Protein AF-A0A258BST9-F1 (afdb_monomer_lite)

pLDDT: mean 83.3, std 16.82, range [28.94, 98.12]

Radius of gyration: 20.86 Å; chains: 1; bounding box: 51×42×57 Å

Secondary structure (DSSP, 8-state):
-HHHHHHHHHPBPPHHHHHHSSPPTTSBHHHHHHH--SHHHHHHHHIIIII--TTHHHHHHHHHHHHHHHHHHHHHHT---------------SSS-HHHHHHHHHHHSBSS---TT-----HHHHHHHHHHHHTT-----SSSTT-SHHHHHHHHHHHTTSSTTGGGG--SHHHHHHHHHHHEEEEEETTTS-GGG--TT-EEEETTEEEEE--TT-TTS---SSS-TTEEEEETTTEEEEE----TT-TT-EEEEEPP----

Sequence (264 aa):
MDFLYEETTNRKIRATTAKYTSASQGENEWEALRSATTASDAAKIWVYNFEIPANIHTAARTRAEEAERLLPKLRSEAGGATASGVANNCVDPHSGDVQALQATVKLYAWPEYHGPGFVEKKPEYKRAVDIALANGGYVGGFRYRGVDCGGFVTRVMIDSGYEPDYNSKKGATPIQKEWLDANWERLGTGDTIDVAQLRPGDVAWLPGHTFMFAGKDIEGFGQTTNGWKGVASSSLDQRAPMAGLESLTKSENIWYRKKVNVHE

Structure (mmCIF, N/CA/C/O backbone):
data_AF-A0A258BST9-F1
#
_entry.id   AF-A0A258BST9-F1
#
loop_
_atom_site.group_PDB
_atom_site.id
_atom_site.type_symbol
_atom_site.label_atom_id
_atom_site.label_alt_id
_atom_site.label_comp_id
_atom_site.label_asym_id
_atom_site.label_entity_id
_atom_site.label_seq_id
_atom_site.pdbx_PDB_ins_code
_atom_site.Cartn_x
_atom_site.Cartn_y
_atom_site.Cartn_z
_atom_site.occupancy
_atom_site.B_iso_or_equiv
_atom_site.auth_seq_id
_atom_site.auth_comp_id
_atom_site.auth_asym_id
_atom_site.auth_atom_id
_atom_site.pdbx_PDB_model_num
ATOM 1 N N . MET A 1 1 ? -4.827 -0.835 16.535 1.00 52.19 1 MET A N 1
ATOM 2 C CA . MET A 1 1 ? -5.911 -0.141 15.803 1.00 52.19 1 MET A CA 1
ATOM 3 C C . MET A 1 1 ? -7.170 -0.988 15.794 1.00 52.19 1 MET A C 1
ATOM 5 O O . MET A 1 1 ? -8.223 -0.429 16.050 1.00 52.19 1 MET A O 1
ATOM 9 N N . ASP A 1 2 ? -7.049 -2.308 15.640 1.00 48.44 2 ASP A N 1
ATOM 10 C CA . ASP A 1 2 ? -8.170 -3.261 15.688 1.00 48.44 2 ASP A CA 1
ATOM 11 C C . ASP A 1 2 ? -9.039 -3.106 16.941 1.00 48.44 2 ASP A C 1
ATOM 13 O O . ASP A 1 2 ? -10.238 -2.935 16.807 1.00 48.44 2 ASP A O 1
ATOM 17 N N . PHE A 1 3 ? -8.441 -2.973 18.133 1.00 58.09 3 PHE A N 1
ATOM 18 C CA . PHE A 1 3 ? -9.197 -2.675 19.359 1.00 58.09 3 PHE A CA 1
ATOM 19 C C . PHE A 1 3 ? -10.012 -1.376 19.261 1.00 58.09 3 PHE A C 1
ATOM 21 O O . PHE A 1 3 ? -11.172 -1.349 19.631 1.00 58.09 3 PHE A O 1
ATOM 28 N N . LEU A 1 4 ? -9.436 -0.290 18.733 1.00 59.72 4 LEU A N 1
ATOM 29 C CA . LEU A 1 4 ? -10.141 0.993 18.609 1.00 59.72 4 LEU A CA 1
ATOM 30 C C . LEU A 1 4 ? -11.253 0.935 17.549 1.00 59.72 4 LEU A C 1
ATOM 32 O O . LEU A 1 4 ? -12.291 1.572 17.711 1.00 59.72 4 LEU A O 1
ATOM 36 N N . TYR A 1 5 ? -11.052 0.165 16.481 1.00 63.53 5 TYR A N 1
ATOM 37 C CA . TYR A 1 5 ? -12.037 -0.049 15.424 1.00 63.53 5 TYR A CA 1
ATOM 38 C C . TYR A 1 5 ? -13.185 -0.972 15.873 1.00 63.53 5 TYR A C 1
ATOM 40 O O . TYR A 1 5 ? -14.356 -0.629 15.728 1.00 63.53 5 TYR A O 1
ATOM 48 N N . GLU A 1 6 ? -12.874 -2.107 16.497 1.00 67.88 6 GLU A N 1
ATOM 49 C CA . GLU A 1 6 ? -13.862 -3.023 17.085 1.00 67.88 6 GLU A CA 1
ATOM 50 C C . GLU A 1 6 ? -14.684 -2.337 18.174 1.00 67.88 6 GLU A C 1
ATOM 52 O O . GLU A 1 6 ? -15.899 -2.492 18.263 1.00 67.88 6 GLU A O 1
ATOM 57 N N . GLU A 1 7 ? -14.039 -1.522 18.994 1.00 70.69 7 GLU A N 1
ATOM 58 C CA . GLU A 1 7 ? -14.723 -0.804 20.049 1.00 70.69 7 GLU A CA 1
ATOM 59 C C . GLU A 1 7 ? -15.667 0.286 19.500 1.00 70.69 7 GLU A C 1
ATOM 61 O O . GLU A 1 7 ? -16.788 0.441 19.981 1.00 70.69 7 GLU A O 1
ATOM 66 N N . THR A 1 8 ? -15.266 1.019 18.459 1.00 72.06 8 THR A N 1
ATOM 67 C CA . THR A 1 8 ? -16.098 2.089 17.866 1.00 72.06 8 THR A CA 1
ATOM 68 C C . THR A 1 8 ? -17.255 1.564 17.030 1.00 72.06 8 THR A C 1
ATOM 70 O O . THR A 1 8 ? -18.319 2.178 16.993 1.00 72.06 8 THR A O 1
ATOM 73 N N . THR A 1 9 ? -17.092 0.396 16.413 1.00 77.31 9 THR A N 1
ATOM 74 C CA . THR A 1 9 ? -18.162 -0.278 15.663 1.00 77.31 9 THR A CA 1
ATOM 75 C C . THR A 1 9 ? -19.214 -0.917 16.569 1.00 77.31 9 THR A C 1
ATOM 77 O O . THR A 1 9 ? -20.340 -1.127 16.124 1.00 77.31 9 THR A O 1
ATOM 80 N N . ASN A 1 10 ? -18.906 -1.162 17.847 1.00 81.88 10 ASN A N 1
ATOM 81 C CA . ASN A 1 10 ? -19.842 -1.767 18.801 1.00 81.88 10 ASN A CA 1
ATOM 82 C C . ASN A 1 10 ? -20.427 -0.780 19.824 1.00 81.88 10 ASN A C 1
ATOM 84 O O . ASN A 1 10 ? -21.452 -1.071 20.448 1.00 81.88 10 ASN A O 1
ATOM 88 N N . ARG A 1 11 ? -19.823 0.399 20.006 1.00 85.06 11 ARG A N 1
ATOM 89 C CA . ARG A 1 11 ? -20.306 1.389 20.973 1.00 85.06 11 ARG A CA 1
ATOM 90 C C . ARG A 1 11 ? -21.440 2.247 20.442 1.00 85.06 11 ARG A C 1
ATOM 92 O O . ARG A 1 11 ? -21.545 2.572 19.261 1.00 85.06 11 ARG A O 1
ATOM 99 N N . LYS A 1 12 ? -22.298 2.643 21.378 1.00 93.50 12 LYS A N 1
ATOM 100 C CA . LYS A 1 12 ? -23.393 3.578 21.141 1.00 93.50 12 LYS A CA 1
ATOM 101 C C . LYS A 1 12 ? -23.048 4.958 21.675 1.00 93.50 12 LYS A C 1
ATOM 103 O O . LYS A 1 12 ? -22.374 5.088 22.698 1.00 93.50 12 LYS A O 1
ATOM 108 N N . ILE A 1 13 ? -23.553 5.981 21.000 1.00 93.31 13 ILE A N 1
ATOM 109 C CA . ILE A 1 13 ? -23.424 7.373 21.409 1.00 93.31 13 ILE A CA 1
ATOM 110 C C . ILE A 1 13 ? -24.171 7.590 22.726 1.00 93.31 13 ILE A C 1
ATOM 112 O O . ILE A 1 13 ? -25.383 7.373 22.836 1.00 93.31 13 ILE A O 1
ATOM 116 N N . ARG A 1 14 ? -23.427 8.026 23.745 1.00 88.50 14 ARG A N 1
ATOM 117 C CA . ARG A 1 14 ? -23.954 8.381 25.067 1.00 88.50 14 ARG A CA 1
ATOM 118 C C . ARG A 1 14 ? -24.751 9.683 24.993 1.00 88.50 14 ARG A C 1
ATOM 120 O O . ARG A 1 14 ? -24.449 10.565 24.193 1.00 88.50 14 ARG A O 1
ATOM 127 N N . ALA A 1 15 ? -25.702 9.857 25.910 1.00 87.50 15 ALA A N 1
ATOM 128 C CA . ALA A 1 15 ? -26.468 11.102 26.042 1.00 87.50 15 ALA A CA 1
ATOM 129 C C . ALA A 1 15 ? -25.562 12.336 26.227 1.00 87.50 15 ALA A C 1
ATOM 131 O O . ALA A 1 15 ? -25.832 13.410 25.696 1.00 87.50 15 ALA A O 1
ATOM 132 N N . THR A 1 16 ? -24.452 12.174 26.953 1.00 81.81 16 THR A N 1
ATOM 133 C CA . THR A 1 16 ? -23.445 13.225 27.136 1.00 81.81 16 THR A CA 1
ATOM 134 C C . THR A 1 16 ? -22.766 13.601 25.826 1.00 81.81 16 THR A C 1
ATOM 136 O O . THR A 1 16 ? -22.591 14.782 25.569 1.00 81.81 16 THR A O 1
ATOM 139 N N . THR A 1 17 ? -22.433 12.632 24.976 1.00 90.50 17 THR A N 1
ATOM 140 C CA . THR A 1 17 ? -21.837 12.871 23.655 1.00 90.50 17 THR A CA 1
ATOM 141 C C . THR A 1 17 ? -22.816 13.603 22.741 1.00 90.50 17 THR A C 1
ATOM 143 O O . THR A 1 17 ? -22.467 14.643 22.186 1.00 90.50 17 THR A O 1
ATOM 146 N N . ALA A 1 18 ? -24.065 13.135 22.663 1.00 87.88 18 ALA A N 1
ATOM 147 C CA . ALA A 1 18 ? -25.110 13.752 21.842 1.00 87.88 18 ALA A CA 1
ATOM 148 C C . ALA A 1 18 ? -25.422 15.206 22.245 1.00 87.88 18 ALA A C 1
ATOM 150 O O . ALA A 1 18 ? -25.818 16.023 21.424 1.00 87.88 18 ALA A O 1
ATOM 151 N N . LYS A 1 19 ? -25.196 15.570 23.514 1.00 86.81 19 LYS A N 1
ATOM 152 C CA . LYS A 1 19 ? -25.376 16.946 24.004 1.00 86.81 19 LYS A CA 1
ATOM 153 C C . LYS A 1 19 ? -24.342 17.938 23.451 1.00 86.81 19 LYS A C 1
ATOM 155 O O . LYS A 1 19 ? -24.607 19.139 23.439 1.00 86.81 19 LYS A O 1
ATOM 160 N N . TYR A 1 20 ? -23.158 17.468 23.060 1.00 86.56 20 TYR A N 1
ATOM 161 C CA . TYR A 1 20 ? -22.016 18.324 22.706 1.00 86.56 20 TYR A CA 1
ATOM 162 C C . TYR A 1 20 ? -21.485 18.100 21.284 1.00 86.56 20 TYR A C 1
ATOM 164 O O . TYR A 1 20 ? -20.451 18.673 20.931 1.00 86.56 20 TYR A O 1
ATOM 172 N N . THR A 1 21 ? -22.168 17.275 20.491 1.00 90.75 21 THR A N 1
ATOM 173 C CA . THR A 1 21 ? -21.774 16.873 19.132 1.00 90.75 21 THR A CA 1
ATOM 174 C C . THR A 1 21 ? -22.994 16.852 18.215 1.00 90.75 21 THR A C 1
ATOM 176 O O . THR A 1 21 ? -24.115 17.041 18.686 1.00 90.75 21 THR A O 1
ATOM 179 N N . SER A 1 22 ? -22.790 16.622 16.918 1.00 86.31 22 SER A N 1
ATOM 180 C CA . SER A 1 22 ? -23.901 16.394 15.981 1.00 86.31 22 SER A CA 1
ATOM 181 C C . SER A 1 22 ? -24.520 14.988 16.066 1.00 86.31 22 SER A C 1
ATOM 183 O O . SER A 1 22 ? -25.572 14.750 15.475 1.00 86.31 22 SER A O 1
ATOM 185 N N . ALA A 1 23 ? -23.895 14.069 16.808 1.00 90.25 23 ALA A N 1
ATOM 186 C CA . ALA A 1 23 ? -24.307 12.674 16.894 1.00 90.25 23 ALA A CA 1
ATOM 187 C C . ALA A 1 23 ? -25.609 12.486 17.689 1.00 90.25 23 ALA A C 1
ATOM 189 O O . ALA A 1 23 ? -25.858 13.162 18.691 1.00 90.25 23 ALA A O 1
ATOM 190 N N . SER A 1 24 ? -26.417 11.502 17.299 1.00 90.38 24 SER A N 1
ATOM 191 C CA . SER A 1 24 ? -27.672 11.181 17.983 1.00 90.38 24 SER A CA 1
ATOM 192 C C . SER A 1 24 ? -27.462 10.169 19.109 1.00 90.38 24 SER A C 1
ATOM 194 O O . SER A 1 24 ? -26.721 9.201 18.974 1.00 90.38 24 SER A O 1
ATOM 196 N N . GLN A 1 25 ? -28.149 10.336 20.242 1.00 92.31 25 GLN A N 1
ATOM 197 C CA . GLN A 1 25 ? -28.075 9.358 21.334 1.00 92.31 25 GLN A CA 1
ATOM 198 C C . GLN A 1 25 ? -28.533 7.968 20.858 1.00 92.31 25 GLN A C 1
ATOM 200 O O . GLN A 1 25 ? -29.593 7.829 20.255 1.00 92.31 25 GLN A O 1
ATOM 205 N N . GLY A 1 26 ? -27.759 6.925 21.177 1.00 84.69 26 GLY A N 1
ATOM 206 C CA . GLY A 1 26 ? -28.057 5.546 20.767 1.00 84.69 26 GLY A CA 1
ATOM 207 C C . GLY A 1 26 ? -27.651 5.203 19.327 1.00 84.69 26 GLY A C 1
ATOM 208 O O . GLY A 1 26 ? -27.729 4.033 18.930 1.00 84.69 26 GLY A O 1
ATOM 209 N N . GLU A 1 27 ? -27.163 6.184 18.565 1.00 90.25 27 GLU A N 1
ATOM 210 C CA . GLU A 1 27 ? -26.495 5.969 17.283 1.00 90.25 27 GLU A CA 1
ATOM 211 C C . GLU A 1 27 ? -25.224 5.133 17.474 1.00 90.25 27 GLU A C 1
ATOM 213 O O . GLU A 1 27 ? -24.645 5.090 18.561 1.00 90.25 27 GLU A O 1
ATOM 218 N N . ASN A 1 28 ? -24.810 4.414 16.434 1.00 92.06 28 ASN A N 1
ATOM 219 C CA . ASN A 1 28 ? -23.524 3.730 16.428 1.00 92.06 28 ASN A CA 1
ATOM 220 C C . ASN A 1 28 ? -22.376 4.762 16.386 1.00 92.06 28 ASN A C 1
ATOM 222 O O . ASN A 1 28 ? -22.419 5.695 15.591 1.00 92.06 28 ASN A O 1
ATOM 226 N N . GLU A 1 29 ? -21.362 4.608 17.241 1.00 87.38 29 GLU A N 1
ATOM 227 C CA . GLU A 1 29 ? -20.245 5.557 17.337 1.00 87.38 29 GLU A CA 1
ATOM 228 C C . GLU A 1 29 ? -19.446 5.664 16.030 1.00 87.38 29 GLU A C 1
ATOM 230 O O . GLU A 1 29 ? -19.067 6.765 15.636 1.00 87.38 29 GLU A O 1
ATOM 235 N N . TRP A 1 30 ? -19.230 4.550 15.331 1.00 85.69 30 TRP A N 1
ATOM 236 C CA . TRP A 1 30 ? -18.554 4.537 14.037 1.00 85.69 30 TRP A CA 1
ATOM 237 C C . TRP A 1 30 ? -19.333 5.304 12.961 1.00 85.69 30 TRP A C 1
ATOM 239 O O . TRP A 1 30 ? -18.751 6.117 12.243 1.00 85.69 30 TRP A O 1
ATOM 249 N N . GLU A 1 31 ? -20.650 5.110 12.883 1.00 86.06 31 GLU A N 1
ATOM 250 C CA . GLU A 1 31 ? -21.500 5.836 11.926 1.00 86.06 31 GLU A CA 1
ATOM 251 C C . GLU A 1 31 ? -21.562 7.339 12.235 1.00 86.06 31 GLU A C 1
ATOM 253 O O . GLU A 1 31 ? -21.459 8.167 11.324 1.00 86.06 31 GLU A O 1
ATOM 258 N N . ALA A 1 32 ? -21.609 7.703 13.518 1.00 86.50 32 ALA A N 1
ATOM 259 C CA . ALA A 1 32 ? -21.549 9.093 13.956 1.00 86.50 32 ALA A CA 1
ATOM 260 C C . ALA A 1 32 ? -20.207 9.757 13.590 1.00 86.50 32 ALA A C 1
ATOM 262 O O . ALA A 1 32 ? -20.179 10.888 13.107 1.00 86.50 32 ALA A O 1
ATOM 263 N N . LEU A 1 33 ? -19.084 9.046 13.763 1.00 86.38 33 LEU A N 1
ATOM 264 C CA . LEU A 1 33 ? -17.756 9.528 13.365 1.00 86.38 33 LEU A CA 1
ATOM 265 C C . LEU A 1 33 ? -17.636 9.706 11.846 1.00 86.38 33 LEU A C 1
ATOM 267 O O . LEU A 1 33 ? -17.046 10.686 11.399 1.00 86.38 33 LEU A O 1
ATOM 271 N N . ARG A 1 34 ? -18.204 8.790 11.050 1.00 82.06 34 ARG A N 1
ATOM 272 C CA . ARG A 1 34 ? -18.227 8.901 9.580 1.00 82.06 34 ARG A CA 1
ATOM 273 C C . ARG A 1 34 ? -19.101 10.045 9.080 1.00 82.06 34 ARG A C 1
ATOM 275 O O . ARG A 1 34 ? -18.798 10.622 8.039 1.00 82.06 34 ARG A O 1
ATOM 282 N N . SER A 1 35 ? -20.175 10.347 9.802 1.00 82.94 35 SER A N 1
ATOM 283 C CA . SER A 1 35 ? -21.131 11.401 9.449 1.00 82.94 35 SER A CA 1
ATOM 284 C C . SER A 1 35 ? -20.677 12.796 9.891 1.00 82.94 35 SER A C 1
ATOM 286 O O . SER A 1 35 ? -21.219 13.798 9.420 1.00 82.94 35 SER A O 1
ATOM 288 N N . ALA A 1 36 ? -19.672 12.887 10.768 1.00 87.38 36 ALA A N 1
ATOM 289 C CA . ALA A 1 36 ? -19.122 14.154 11.229 1.00 87.38 36 ALA A CA 1
ATOM 290 C C . ALA A 1 36 ? -18.506 14.951 10.065 1.00 87.38 36 ALA A C 1
ATOM 292 O O . ALA A 1 36 ? -17.580 14.512 9.384 1.00 87.38 36 ALA A O 1
ATOM 293 N N . THR A 1 37 ? -18.992 16.175 9.860 1.00 82.88 37 THR A N 1
ATOM 294 C CA . THR A 1 37 ? -18.567 17.047 8.749 1.00 82.88 37 THR A CA 1
ATOM 295 C C . THR A 1 37 ? -17.406 17.975 9.108 1.00 82.88 37 THR A C 1
ATOM 297 O O . THR A 1 37 ? -16.870 18.662 8.237 1.00 82.88 37 THR A O 1
ATOM 300 N N . THR A 1 38 ? -16.993 18.001 10.379 1.00 84.50 38 THR A N 1
ATOM 301 C CA . THR A 1 38 ? -15.891 18.841 10.874 1.00 84.50 38 THR A CA 1
ATOM 302 C C . THR A 1 38 ? -14.926 18.035 11.738 1.00 84.50 38 THR A C 1
ATOM 304 O O . THR A 1 38 ? -15.320 17.075 12.406 1.00 84.50 38 THR A O 1
ATOM 307 N N . ALA A 1 39 ? -13.654 18.443 11.751 1.00 85.81 39 ALA A N 1
ATOM 308 C CA . ALA A 1 39 ? -12.623 17.799 12.566 1.00 85.81 39 ALA A CA 1
ATOM 309 C C . ALA A 1 39 ? -12.915 17.986 14.060 1.00 85.81 39 ALA A C 1
ATOM 311 O O . ALA A 1 39 ? -12.722 17.077 14.866 1.00 85.81 39 ALA A O 1
ATOM 312 N N . SER A 1 40 ? -13.428 19.170 14.405 1.00 86.81 40 SER A N 1
ATOM 313 C CA . SER A 1 40 ? -13.906 19.543 15.733 1.00 86.81 40 SER A CA 1
ATOM 314 C C . SER A 1 40 ? -14.966 18.578 16.253 1.00 86.81 40 SER A C 1
ATOM 316 O O . SER A 1 40 ? -14.873 18.110 17.389 1.00 86.81 40 SER A O 1
ATOM 318 N N . ASP A 1 41 ? -15.965 18.261 15.430 1.00 89.12 41 ASP A N 1
ATOM 319 C CA . ASP A 1 41 ? -17.072 17.402 15.837 1.00 89.12 41 ASP A CA 1
ATOM 320 C C . ASP A 1 41 ? -16.625 15.942 15.994 1.00 89.12 41 ASP A C 1
ATOM 322 O O . ASP A 1 41 ? -16.858 15.347 17.045 1.00 89.12 41 ASP A O 1
ATOM 326 N N . ALA A 1 42 ? -15.847 15.411 15.045 1.00 91.44 42 ALA A N 1
ATOM 327 C CA . ALA A 1 42 ? -15.260 14.073 15.160 1.00 91.44 42 ALA A CA 1
ATOM 328 C C . ALA A 1 42 ? -14.375 13.926 16.416 1.00 91.44 42 ALA A C 1
ATOM 330 O O . ALA A 1 42 ? -14.479 12.943 17.154 1.00 91.44 42 ALA A O 1
ATOM 331 N N . ALA A 1 43 ? -13.545 14.932 16.714 1.00 93.00 43 ALA A N 1
ATOM 332 C CA . ALA A 1 43 ? -12.708 14.943 17.912 1.00 93.00 43 ALA A CA 1
ATOM 333 C C . ALA A 1 43 ? -13.540 14.966 19.206 1.00 93.00 43 ALA A C 1
ATOM 335 O O . ALA A 1 43 ? -13.190 14.301 20.182 1.00 93.00 43 ALA A O 1
ATOM 336 N N . LYS A 1 44 ? -14.658 15.701 19.231 1.00 91.56 44 LYS A N 1
ATOM 337 C CA . LYS A 1 44 ? -15.563 15.722 20.388 1.00 91.56 44 LYS A CA 1
ATOM 338 C C . LYS A 1 44 ? -16.293 14.396 20.564 1.00 91.56 44 LYS A C 1
ATOM 340 O O . LYS A 1 44 ? -16.389 13.949 21.704 1.00 91.56 44 LYS A O 1
ATOM 345 N N . ILE A 1 45 ? -16.761 13.763 19.484 1.00 94.38 45 ILE A N 1
ATOM 346 C CA . ILE A 1 45 ? -17.376 12.425 19.543 1.00 94.38 45 ILE A CA 1
ATOM 347 C C . ILE A 1 45 ? -16.401 11.459 20.215 1.00 94.38 45 ILE A C 1
ATOM 349 O O . ILE A 1 45 ? -16.748 10.829 21.212 1.00 94.38 45 ILE A O 1
ATOM 353 N N . TRP A 1 46 ? -15.147 11.450 19.761 1.00 92.38 46 TRP A N 1
ATOM 354 C CA . TRP A 1 46 ? -14.101 10.610 20.334 1.00 92.38 46 TRP A CA 1
ATOM 355 C C . TRP A 1 46 ? -13.864 10.861 21.831 1.00 92.38 46 TRP A C 1
ATOM 357 O O . TRP A 1 46 ? -13.839 9.931 22.637 1.00 92.38 46 TRP A O 1
ATOM 367 N N . VAL A 1 47 ? -13.725 12.123 22.246 1.00 93.88 47 VAL A N 1
ATOM 368 C CA . VAL A 1 47 ? -13.425 12.447 23.651 1.00 93.88 47 VAL A CA 1
ATOM 369 C C . VAL A 1 47 ? -14.614 12.172 24.572 1.00 93.88 47 VAL A C 1
ATOM 371 O O . VAL A 1 47 ? -14.431 11.615 25.656 1.00 93.88 47 VAL A O 1
ATOM 374 N N . TYR A 1 48 ? -15.828 12.551 24.164 1.00 90.94 48 TYR A N 1
ATOM 375 C CA . TYR A 1 48 ? -17.022 12.386 24.997 1.00 90.94 48 TYR A CA 1
ATOM 376 C C . TYR A 1 48 ? -17.499 10.940 25.099 1.00 90.94 48 TYR A C 1
ATOM 378 O O . TYR A 1 48 ? -18.157 10.587 26.083 1.00 90.94 48 TYR A O 1
ATOM 386 N N . ASN A 1 49 ? -17.181 10.118 24.100 1.00 92.88 49 ASN A N 1
ATOM 387 C CA . ASN A 1 49 ? -17.748 8.786 23.976 1.00 92.88 49 ASN A CA 1
ATOM 388 C C . ASN A 1 49 ? -16.742 7.659 24.237 1.00 92.88 49 ASN A C 1
ATOM 390 O O . ASN A 1 49 ? -17.142 6.633 24.797 1.00 92.88 49 ASN A O 1
ATOM 394 N N . PHE A 1 50 ? -15.458 7.884 23.929 1.00 89.94 50 PHE A N 1
ATOM 395 C CA . PHE A 1 50 ? -14.388 6.910 24.131 1.00 89.94 50 PHE A CA 1
ATOM 396 C C . PHE A 1 50 ? -13.375 7.300 25.215 1.00 89.94 50 PHE A C 1
ATOM 398 O O . PHE A 1 50 ? -13.236 6.561 26.186 1.00 89.94 50 PHE A O 1
ATOM 405 N N . GLU A 1 51 ? -12.661 8.425 25.073 1.00 89.56 51 GLU A N 1
ATOM 406 C CA . GLU A 1 51 ? -11.519 8.723 25.965 1.00 89.56 51 GLU A CA 1
ATOM 407 C C . GLU A 1 51 ? -11.951 9.054 27.402 1.00 89.56 51 GLU A C 1
ATOM 409 O O . GLU A 1 51 ? -11.275 8.664 28.350 1.00 89.56 51 GLU A O 1
ATOM 414 N N . ILE A 1 52 ? -13.057 9.793 27.557 1.00 89.62 52 ILE A N 1
ATOM 415 C CA . ILE A 1 52 ? -13.712 10.155 28.829 1.00 89.62 52 ILE A CA 1
ATOM 416 C C . ILE A 1 52 ? -12.716 10.499 29.964 1.00 89.62 52 ILE A C 1
ATOM 418 O O . ILE A 1 52 ? -12.769 9.913 31.051 1.00 89.62 52 ILE A O 1
ATOM 422 N N . PRO A 1 53 ? -11.784 11.451 29.760 1.00 90.50 53 PRO A N 1
ATOM 423 C CA . PRO A 1 53 ? -10.855 11.848 30.811 1.00 90.50 53 PRO A CA 1
ATOM 424 C C . PRO A 1 53 ? -11.576 12.633 31.917 1.00 90.50 53 PRO A C 1
ATOM 426 O O . PRO A 1 53 ? -12.628 13.233 31.694 1.00 90.50 53 PRO A O 1
ATOM 429 N N . ALA A 1 54 ? -10.980 12.715 33.110 1.00 89.25 54 ALA A N 1
ATOM 430 C CA . ALA A 1 54 ? -11.571 13.431 34.250 1.00 89.25 54 ALA A CA 1
ATOM 431 C C . ALA A 1 54 ? -11.892 14.914 33.953 1.00 89.25 54 ALA A C 1
ATOM 433 O O . ALA A 1 54 ? -12.834 15.478 34.502 1.00 89.25 54 ALA A O 1
ATOM 434 N N . ASN A 1 55 ? -11.140 15.548 33.050 1.00 87.50 55 ASN A N 1
ATOM 435 C CA . ASN A 1 55 ? -11.323 16.925 32.588 1.00 87.50 55 ASN A CA 1
ATOM 436 C C . ASN A 1 55 ? -11.992 17.001 31.198 1.00 87.50 55 ASN A C 1
ATOM 438 O O . ASN A 1 55 ? -11.604 17.823 30.364 1.00 87.50 55 A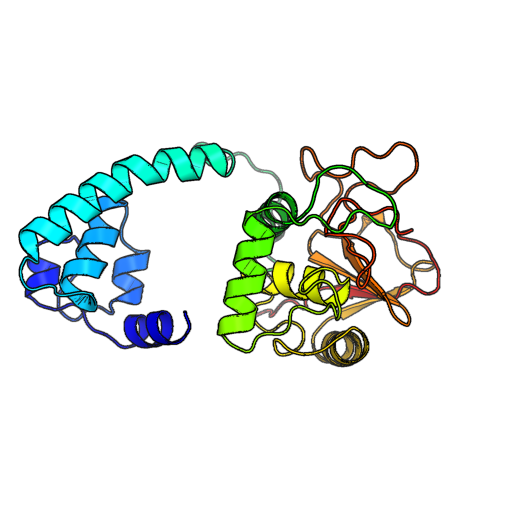SN A O 1
ATOM 442 N N . ILE A 1 56 ? -12.993 16.149 30.953 1.00 87.56 56 ILE A N 1
ATOM 443 C CA . ILE A 1 56 ? -13.609 15.884 29.640 1.00 87.56 56 ILE A CA 1
ATOM 444 C C . ILE A 1 56 ? -13.953 17.128 28.813 1.00 87.56 56 ILE A C 1
ATOM 446 O O . ILE A 1 56 ? -13.639 17.169 27.630 1.00 87.56 56 ILE A O 1
ATOM 450 N N . HIS A 1 57 ? -14.526 18.175 29.414 1.00 85.44 57 HIS A N 1
ATOM 451 C CA . HIS A 1 57 ? -14.910 19.388 28.680 1.00 85.44 57 HIS A CA 1
ATOM 452 C C . HIS A 1 57 ? -13.700 20.187 28.188 1.00 85.44 57 HIS A C 1
ATOM 454 O O . HIS A 1 57 ? -13.684 20.667 27.054 1.00 85.44 57 HIS A O 1
ATOM 460 N N . THR A 1 58 ? -12.670 20.303 29.027 1.00 83.94 58 THR A N 1
ATOM 461 C CA . THR A 1 58 ? -11.416 20.968 28.660 1.00 83.94 58 THR A CA 1
ATOM 462 C C . THR A 1 58 ? -10.682 20.153 27.602 1.00 83.94 58 THR A C 1
ATOM 464 O O . THR A 1 58 ? -10.267 20.714 26.592 1.00 83.94 58 THR A O 1
ATOM 467 N N . ALA A 1 59 ? -10.588 18.833 27.790 1.00 81.38 59 ALA A N 1
ATOM 468 C CA . ALA A 1 59 ? -9.960 17.931 26.830 1.00 81.38 59 ALA A CA 1
ATOM 469 C C . ALA A 1 59 ? -10.670 17.958 25.466 1.00 81.38 59 ALA A C 1
ATOM 471 O O . ALA A 1 59 ? -10.008 18.091 24.440 1.00 81.38 59 ALA A O 1
ATOM 472 N N . ALA A 1 60 ? -12.006 17.916 25.445 1.00 85.62 60 ALA A N 1
ATOM 473 C CA . ALA A 1 60 ? -12.796 17.953 24.216 1.00 85.62 60 ALA A CA 1
ATOM 474 C C . ALA A 1 60 ? -12.607 19.271 23.455 1.00 85.62 60 ALA A C 1
ATOM 476 O O . ALA A 1 60 ? -12.457 19.257 22.236 1.00 85.62 60 ALA A O 1
ATOM 477 N N . ARG A 1 61 ? -12.559 20.408 24.166 1.00 82.56 61 ARG A N 1
ATOM 478 C CA . ARG A 1 61 ? -12.274 21.712 23.553 1.00 82.56 61 ARG A CA 1
ATOM 479 C C . ARG A 1 61 ? -10.873 21.749 22.945 1.00 82.56 61 ARG A C 1
ATOM 481 O O . ARG A 1 61 ? -10.746 22.054 21.766 1.00 82.56 61 ARG A O 1
ATOM 488 N N . THR A 1 62 ? -9.846 21.381 23.711 1.00 87.38 62 THR A N 1
ATOM 489 C CA . THR A 1 62 ? -8.456 21.400 23.232 1.00 87.38 62 THR A CA 1
ATOM 490 C C . THR A 1 62 ? -8.248 20.461 22.045 1.00 87.38 62 THR A C 1
ATOM 492 O O . THR A 1 62 ? -7.593 20.834 21.078 1.00 87.38 62 THR A O 1
ATOM 495 N N . ARG A 1 63 ? -8.831 19.256 22.071 1.00 89.56 63 ARG A N 1
ATOM 496 C CA . ARG A 1 63 ? -8.745 18.307 20.950 1.00 89.56 63 ARG A CA 1
ATOM 497 C C . ARG A 1 63 ? -9.468 18.813 19.709 1.00 89.56 63 ARG A C 1
ATOM 499 O O . ARG A 1 63 ? -8.941 18.646 18.618 1.00 89.56 63 ARG A O 1
ATOM 506 N N . ALA A 1 64 ? -10.628 19.444 19.868 1.00 87.06 64 ALA A N 1
ATOM 507 C CA . ALA A 1 64 ? -11.361 20.038 18.758 1.00 87.06 64 ALA A CA 1
ATOM 508 C C . ALA A 1 64 ? -10.588 21.194 18.103 1.00 87.06 64 ALA A C 1
ATOM 510 O O . ALA A 1 64 ? -10.462 21.232 16.883 1.00 87.06 64 ALA A O 1
ATOM 511 N N . GLU A 1 65 ? -10.032 22.102 18.911 1.00 82.88 65 GLU A N 1
ATOM 512 C CA . GLU A 1 65 ? -9.196 23.215 18.439 1.00 82.88 65 GLU A CA 1
ATOM 513 C C . GLU A 1 65 ? -7.948 22.704 17.705 1.00 82.88 65 GLU A C 1
ATOM 515 O O . GLU A 1 65 ? -7.618 23.177 16.618 1.00 82.88 65 GLU A O 1
ATOM 520 N N . GLU A 1 66 ? -7.279 21.698 18.268 1.00 87.62 66 GLU A N 1
ATOM 521 C CA . GLU A 1 66 ? -6.075 21.121 17.679 1.00 87.62 66 GLU A CA 1
ATOM 522 C C . GLU A 1 66 ? -6.375 20.329 16.399 1.00 87.62 66 GLU A C 1
ATOM 524 O O . GLU A 1 66 ? -5.619 20.425 15.433 1.00 87.62 66 GLU A O 1
ATOM 529 N N . ALA A 1 67 ? -7.495 19.601 16.346 1.00 85.31 67 ALA A N 1
ATOM 530 C CA . ALA A 1 67 ? -7.933 18.889 15.148 1.00 85.31 67 ALA A CA 1
ATOM 531 C C . ALA A 1 67 ? -8.192 19.856 13.983 1.00 85.31 67 ALA A C 1
ATOM 533 O O . ALA A 1 67 ? -7.688 19.627 12.885 1.00 85.31 67 ALA A O 1
ATOM 534 N N . GLU A 1 68 ? -8.890 20.969 14.223 1.00 85.19 68 GLU A N 1
ATOM 535 C CA . GLU A 1 68 ? -9.105 22.010 13.206 1.00 85.19 68 GLU A CA 1
ATOM 536 C C . GLU A 1 68 ? -7.803 22.716 12.801 1.00 85.19 68 GLU A C 1
ATOM 538 O O . GLU A 1 68 ? -7.627 23.093 11.645 1.00 85.19 68 GLU A O 1
ATOM 543 N N . ARG A 1 69 ? -6.847 22.867 13.726 1.00 83.88 69 ARG A N 1
ATOM 544 C CA . ARG A 1 69 ? -5.539 23.480 13.441 1.00 83.88 69 ARG A CA 1
ATOM 545 C C . ARG A 1 69 ? -4.628 22.573 12.615 1.00 83.88 69 ARG A C 1
ATOM 547 O O . ARG A 1 69 ? -3.868 23.056 11.771 1.00 83.88 69 ARG A O 1
ATOM 554 N N . LEU A 1 70 ? -4.640 21.275 12.905 1.00 81.19 70 LEU A N 1
ATOM 555 C CA . LEU A 1 70 ? -3.750 20.295 12.289 1.00 81.19 70 LEU A CA 1
ATOM 556 C C . LEU A 1 70 ? -4.306 19.750 10.979 1.00 81.19 70 LEU A C 1
ATOM 558 O O . LEU A 1 70 ? -3.524 19.511 10.064 1.00 81.19 70 LEU A O 1
ATOM 562 N N . LEU A 1 71 ? -5.624 19.579 10.851 1.00 80.25 71 LEU A N 1
ATOM 563 C CA . LEU A 1 71 ? -6.213 18.946 9.673 1.00 80.25 71 LEU A CA 1
ATOM 564 C C . LEU A 1 71 ? -5.855 19.660 8.356 1.00 80.25 71 LEU A C 1
ATOM 566 O O . LEU A 1 71 ? -5.477 18.964 7.417 1.00 80.25 71 LEU A O 1
ATOM 570 N N . PRO A 1 72 ? -5.883 21.002 8.242 1.00 78.44 72 PRO A N 1
ATOM 571 C CA . PRO A 1 72 ? -5.441 21.688 7.031 1.00 78.44 72 PRO A CA 1
ATOM 572 C C . PRO A 1 72 ? -3.960 21.462 6.727 1.00 78.44 72 PRO A C 1
ATOM 574 O O . PRO A 1 72 ? -3.607 21.312 5.563 1.00 78.44 72 PRO A O 1
ATOM 577 N N . LYS A 1 73 ? -3.103 21.386 7.756 1.00 76.12 73 LYS A N 1
ATOM 578 C CA . LYS A 1 73 ? -1.665 21.119 7.595 1.00 76.12 73 LYS A CA 1
ATOM 579 C C . LYS A 1 73 ? -1.434 19.710 7.075 1.00 76.12 73 LYS A C 1
ATOM 581 O O . LYS A 1 73 ? -0.784 19.549 6.052 1.00 76.12 73 LYS A O 1
ATOM 586 N N . LEU A 1 74 ? -2.083 18.727 7.696 1.00 73.94 74 LEU A N 1
ATOM 587 C CA . LEU A 1 74 ? -2.064 17.336 7.251 1.00 73.94 74 LEU A CA 1
ATOM 588 C C . LEU A 1 74 ? -2.628 17.193 5.831 1.00 73.94 74 LEU A C 1
ATOM 590 O O . LEU A 1 74 ? -2.059 16.471 5.027 1.00 73.94 74 LEU A O 1
ATOM 594 N N . ARG A 1 75 ? -3.697 17.922 5.483 1.00 68.44 75 ARG A N 1
ATOM 595 C CA . ARG A 1 75 ? -4.250 17.960 4.117 1.00 68.44 75 ARG A CA 1
ATOM 596 C C . ARG A 1 75 ? -3.301 18.619 3.116 1.00 68.44 75 ARG A C 1
ATOM 598 O O . ARG A 1 75 ? -3.223 18.165 1.981 1.00 68.44 75 ARG A O 1
ATOM 605 N N . SER A 1 76 ? -2.592 19.674 3.512 1.00 48.81 76 SER A N 1
ATOM 606 C CA . SER A 1 76 ? -1.617 20.352 2.651 1.00 48.81 76 SER A CA 1
ATOM 607 C C . SER A 1 76 ? -0.338 19.536 2.456 1.00 48.81 76 SER A C 1
ATOM 609 O O . SER A 1 76 ? 0.188 19.490 1.350 1.00 48.81 76 SER A O 1
ATOM 611 N N . GLU A 1 77 ? 0.112 18.830 3.494 1.00 54.97 77 GLU A N 1
ATOM 612 C CA . GLU A 1 77 ? 1.250 17.905 3.455 1.00 54.97 77 GLU A CA 1
ATOM 613 C C . GLU A 1 77 ? 0.892 16.604 2.712 1.00 54.97 77 GLU A C 1
ATOM 615 O O . GLU A 1 77 ? 1.756 15.996 2.086 1.00 54.97 77 GLU A O 1
ATOM 620 N N . ALA A 1 78 ? -0.389 16.217 2.700 1.00 54.94 78 ALA A N 1
ATOM 621 C CA . ALA A 1 78 ? -0.918 15.098 1.917 1.00 54.94 78 ALA A CA 1
ATOM 622 C C . ALA A 1 78 ? -1.227 15.438 0.441 1.00 54.94 78 ALA A C 1
ATOM 624 O O . ALA A 1 78 ? -1.642 14.552 -0.304 1.00 54.94 78 ALA A O 1
ATOM 625 N N . GLY A 1 79 ? -1.006 16.683 -0.005 1.00 42.16 79 GLY A N 1
ATOM 626 C CA . GLY A 1 79 ? -1.399 17.160 -1.335 1.00 42.16 79 GLY A CA 1
ATOM 627 C C . GLY A 1 79 ? -2.899 17.464 -1.392 1.00 42.16 79 GLY A C 1
ATOM 628 O O . GLY A 1 79 ? -3.732 16.565 -1.464 1.00 42.16 79 GLY A O 1
ATOM 629 N N . GLY A 1 80 ? -3.243 18.751 -1.324 1.00 41.69 80 GLY A N 1
ATOM 630 C CA . GLY A 1 80 ? -4.595 19.244 -1.058 1.00 41.69 80 GLY A CA 1
ATOM 631 C C . GLY A 1 80 ? -5.700 18.688 -1.961 1.00 41.69 80 GLY A C 1
ATOM 632 O O . GLY A 1 80 ? -5.867 19.119 -3.097 1.00 41.69 80 GLY A O 1
ATOM 633 N N . ALA A 1 81 ? -6.553 17.833 -1.396 1.00 39.53 81 ALA A N 1
ATOM 634 C CA . ALA A 1 81 ? -7.891 17.585 -1.914 1.00 39.53 81 ALA A CA 1
ATOM 635 C C . ALA A 1 81 ? -8.834 18.696 -1.426 1.00 39.53 81 ALA A C 1
ATOM 637 O O . ALA A 1 81 ? -9.476 18.600 -0.377 1.00 39.53 81 ALA A O 1
ATOM 638 N N . THR A 1 82 ? -8.910 19.786 -2.186 1.00 33.66 82 THR A N 1
ATOM 639 C CA . THR A 1 82 ? -10.083 20.661 -2.166 1.00 33.66 82 THR A CA 1
ATOM 640 C C . THR A 1 82 ? -11.192 19.978 -2.960 1.00 33.66 82 THR A C 1
ATOM 642 O O . THR A 1 82 ? -11.089 19.836 -4.176 1.00 33.66 82 THR A O 1
ATOM 645 N N . ALA A 1 83 ? -12.262 19.560 -2.284 1.00 39.97 83 ALA A N 1
ATOM 646 C CA . ALA A 1 83 ? -13.500 19.165 -2.938 1.00 39.97 83 ALA A CA 1
ATOM 647 C C . ALA A 1 83 ? -14.131 20.401 -3.601 1.00 39.97 83 ALA A C 1
ATOM 649 O O . ALA A 1 83 ? -14.759 21.227 -2.940 1.00 39.97 83 ALA A O 1
ATOM 650 N N . SER A 1 84 ? -13.934 20.561 -4.907 1.00 33.09 84 SER A N 1
ATOM 651 C CA . SER A 1 84 ? -14.767 21.417 -5.753 1.00 33.09 84 SER A CA 1
ATOM 652 C C . SER A 1 84 ? -14.634 21.005 -7.212 1.00 33.09 84 SER A C 1
ATOM 654 O O . SER A 1 84 ? -13.547 21.058 -7.777 1.00 33.09 84 SER A O 1
ATOM 656 N N . GLY A 1 85 ? -15.771 20.659 -7.818 1.00 30.30 85 GLY A N 1
ATOM 657 C CA . GLY A 1 85 ? -15.936 20.632 -9.269 1.00 30.30 85 GLY A CA 1
ATOM 658 C C . GLY A 1 85 ? -16.026 19.239 -9.876 1.00 30.30 85 GLY A C 1
ATOM 659 O O . GLY A 1 85 ? -15.022 18.614 -10.195 1.00 30.30 85 GLY A O 1
ATOM 660 N N . VAL A 1 86 ? -17.260 18.798 -10.113 1.00 41.75 86 VAL A N 1
ATOM 661 C CA . VAL A 1 86 ? -17.587 17.748 -11.080 1.00 41.75 86 VAL A CA 1
ATOM 662 C C . VAL A 1 86 ? -17.061 18.167 -12.456 1.00 41.75 86 VAL A C 1
ATOM 664 O O . VAL A 1 86 ? -17.513 19.166 -13.011 1.00 41.75 86 VAL A O 1
ATOM 667 N N . ALA A 1 87 ? -16.148 17.379 -13.019 1.00 31.44 87 ALA A N 1
ATOM 668 C CA . ALA A 1 87 ? -15.896 17.329 -14.453 1.00 31.44 87 ALA A CA 1
ATOM 669 C C . ALA A 1 87 ? -15.591 15.879 -14.845 1.00 31.44 87 ALA A C 1
ATOM 671 O O . ALA A 1 87 ? -14.643 15.265 -14.361 1.00 31.44 87 ALA A O 1
ATOM 672 N N . ASN A 1 88 ? -16.468 15.345 -15.690 1.00 41.69 88 ASN A N 1
ATOM 673 C CA . ASN A 1 88 ? -16.461 13.996 -16.234 1.00 41.69 88 ASN A CA 1
ATOM 674 C C . ASN A 1 88 ? -15.090 13.594 -16.786 1.00 41.69 88 ASN A C 1
ATOM 676 O O . ASN A 1 88 ? -14.643 14.180 -17.765 1.00 41.69 88 ASN A O 1
ATOM 680 N N . ASN A 1 89 ? -14.497 12.540 -16.226 1.00 31.28 89 ASN A N 1
ATOM 681 C CA . ASN A 1 89 ? -13.652 11.594 -16.950 1.00 31.28 89 ASN A CA 1
ATOM 682 C C . ASN A 1 89 ? -13.743 10.246 -16.231 1.00 31.28 89 ASN A C 1
ATOM 684 O O . ASN A 1 89 ? -13.582 10.176 -15.017 1.00 31.28 89 ASN A O 1
ATOM 688 N N . CYS A 1 90 ? -14.100 9.216 -16.994 1.00 28.94 90 CYS A N 1
ATOM 689 C CA . CYS A 1 90 ? -14.517 7.886 -16.559 1.00 28.94 90 CYS A CA 1
ATOM 690 C C . CYS A 1 90 ? -13.750 7.363 -15.332 1.00 28.94 90 CYS A C 1
ATOM 692 O O . CYS A 1 90 ? -12.584 6.988 -15.435 1.00 28.94 90 CYS A O 1
ATOM 694 N N . VAL A 1 91 ? -14.426 7.317 -14.182 1.00 31.28 91 VAL A N 1
ATOM 695 C CA . VAL A 1 91 ? -13.956 6.588 -13.002 1.00 31.28 91 VAL A CA 1
ATOM 696 C C . VAL A 1 91 ? -14.351 5.136 -13.207 1.00 31.28 91 VAL A C 1
ATOM 698 O O . VAL A 1 91 ? -15.534 4.840 -13.345 1.00 31.28 91 VAL A O 1
ATOM 701 N N . ASP A 1 92 ? -13.363 4.252 -13.279 1.00 37.84 92 ASP A N 1
ATOM 702 C CA . ASP A 1 92 ? -13.574 2.810 -13.241 1.00 37.84 92 ASP A CA 1
ATOM 703 C C . ASP A 1 92 ? -14.089 2.424 -11.836 1.00 37.84 92 ASP A C 1
ATOM 705 O O . ASP A 1 92 ? -13.363 2.628 -10.861 1.00 37.84 92 ASP A O 1
ATOM 709 N N . PRO A 1 93 ? -15.325 1.914 -11.678 1.00 35.00 93 PRO A N 1
ATOM 710 C CA . PRO A 1 93 ? -15.924 1.665 -10.363 1.00 35.00 93 PRO A CA 1
ATOM 711 C C . PRO A 1 93 ? -15.436 0.374 -9.658 1.00 35.00 93 PRO A C 1
ATOM 713 O O . PRO A 1 93 ? -16.154 -0.169 -8.823 1.00 35.00 93 PRO A O 1
ATOM 716 N N . HIS A 1 94 ? -14.236 -0.143 -9.962 1.00 43.81 94 HIS A N 1
ATOM 717 C CA . HIS A 1 94 ? -13.919 -1.575 -9.787 1.00 43.81 94 HIS A CA 1
ATOM 718 C C . HIS A 1 94 ? -12.811 -1.986 -8.795 1.00 43.81 94 HIS A C 1
ATOM 720 O O . HIS A 1 94 ? -12.435 -3.155 -8.782 1.00 43.81 94 HIS A O 1
ATOM 726 N N . SER A 1 95 ? -12.282 -1.146 -7.910 1.00 45.81 95 SER A N 1
ATOM 727 C CA . SER A 1 95 ? -11.317 -1.634 -6.902 1.00 45.81 95 SER A CA 1
ATOM 728 C C . SER A 1 95 ? -11.124 -0.601 -5.805 1.00 45.81 95 SER A C 1
ATOM 730 O O . SER A 1 95 ? -11.396 0.568 -6.050 1.00 45.81 95 SER A O 1
ATOM 732 N N . GLY A 1 96 ? -10.661 -1.000 -4.617 1.00 58.78 96 GLY A N 1
ATOM 733 C CA . GLY A 1 96 ? -10.410 -0.095 -3.488 1.00 58.78 96 GLY A CA 1
ATOM 734 C C . GLY A 1 96 ? -9.697 1.202 -3.887 1.00 58.78 96 GLY A C 1
ATOM 735 O O . GLY A 1 96 ? -9.025 1.258 -4.911 1.00 58.78 96 GLY A O 1
ATOM 736 N N . ASP A 1 97 ? -9.894 2.253 -3.095 1.00 76.44 97 ASP A N 1
ATOM 737 C CA . ASP A 1 97 ? -9.535 3.636 -3.417 1.00 76.44 97 ASP A CA 1
ATOM 738 C C . ASP A 1 97 ? -8.132 3.768 -4.059 1.00 76.44 97 ASP A C 1
ATOM 740 O O . ASP A 1 97 ? -7.100 3.779 -3.386 1.00 76.44 97 ASP A O 1
ATOM 744 N N . VAL A 1 98 ? -8.096 3.843 -5.398 1.00 85.12 98 VAL A N 1
ATOM 745 C CA . VAL A 1 98 ? -6.863 3.958 -6.196 1.00 85.12 98 VAL A CA 1
ATOM 746 C C . VAL A 1 98 ? -6.099 5.227 -5.825 1.00 85.12 98 VAL A C 1
ATOM 748 O O . VAL A 1 98 ? -4.866 5.237 -5.846 1.00 85.12 98 VAL A O 1
ATOM 751 N N . GLN A 1 99 ? -6.812 6.290 -5.445 1.00 82.81 99 GLN A N 1
ATOM 752 C CA . GLN A 1 99 ? -6.190 7.533 -5.007 1.00 82.81 99 GLN A CA 1
ATOM 753 C C . GLN A 1 99 ? -5.480 7.311 -3.671 1.00 82.81 99 GLN A C 1
ATOM 755 O O . GLN A 1 99 ? -4.323 7.711 -3.534 1.00 82.81 99 GLN A O 1
ATOM 760 N N . ALA A 1 100 ? -6.111 6.601 -2.730 1.00 81.12 100 ALA A N 1
ATOM 761 C CA . ALA A 1 100 ? -5.473 6.200 -1.478 1.00 81.12 100 ALA A CA 1
ATOM 762 C C . ALA A 1 100 ? -4.269 5.275 -1.714 1.00 81.12 100 ALA A C 1
ATOM 764 O O . ALA A 1 100 ? -3.222 5.476 -1.101 1.00 81.12 100 ALA A O 1
ATOM 765 N N . LEU A 1 101 ? -4.361 4.314 -2.640 1.00 89.19 101 LEU A N 1
ATOM 766 C CA . LEU A 1 101 ? -3.234 3.454 -3.016 1.00 89.19 101 LEU A CA 1
ATOM 767 C C . LEU A 1 101 ? -2.039 4.284 -3.499 1.00 89.19 101 LEU A C 1
ATOM 769 O O . LEU A 1 101 ? -0.931 4.152 -2.977 1.00 89.19 101 LEU A O 1
ATOM 773 N N . GLN A 1 102 ? -2.256 5.162 -4.478 1.00 90.81 102 GLN A N 1
ATOM 774 C CA . GLN A 1 102 ? -1.201 6.003 -5.040 1.00 90.81 102 GLN A CA 1
ATOM 775 C C . GLN A 1 102 ? -0.661 7.014 -4.020 1.00 90.81 102 GLN A C 1
ATOM 777 O O . GLN A 1 102 ? 0.542 7.280 -3.999 1.00 90.81 102 GLN A O 1
ATOM 782 N N . ALA A 1 103 ? -1.514 7.555 -3.147 1.00 84.94 103 ALA A N 1
ATOM 783 C CA . ALA A 1 103 ? -1.091 8.402 -2.037 1.00 84.94 103 ALA A CA 1
ATOM 784 C C . ALA A 1 103 ? -0.178 7.634 -1.071 1.00 84.94 103 ALA A C 1
ATOM 786 O O . ALA A 1 103 ? 0.896 8.131 -0.734 1.00 84.94 103 ALA A O 1
ATOM 787 N N . THR A 1 104 ? -0.535 6.401 -0.706 1.00 88.50 104 THR A N 1
ATOM 788 C CA . THR A 1 104 ? 0.283 5.533 0.151 1.00 88.50 104 THR A CA 1
ATOM 789 C C . THR A 1 104 ? 1.607 5.160 -0.512 1.00 88.50 104 THR A C 1
ATOM 791 O O . THR A 1 104 ? 2.643 5.207 0.150 1.00 88.50 104 THR A O 1
ATOM 794 N N . VAL A 1 105 ? 1.627 4.876 -1.821 1.00 94.12 105 VAL A N 1
ATOM 795 C CA . VAL A 1 105 ? 2.885 4.676 -2.566 1.00 94.12 105 VAL A CA 1
ATOM 796 C C . VAL A 1 105 ? 3.779 5.909 -2.442 1.00 94.12 105 VAL A C 1
ATOM 798 O O . VAL A 1 105 ? 4.921 5.779 -2.010 1.00 94.12 105 VAL A O 1
ATOM 801 N N . LYS A 1 106 ? 3.267 7.110 -2.746 1.00 90.81 106 LYS A N 1
ATOM 802 C CA . LYS A 1 106 ? 4.042 8.360 -2.626 1.00 90.81 106 LYS A CA 1
ATOM 803 C C . LYS A 1 106 ? 4.499 8.625 -1.195 1.00 90.81 106 LYS A C 1
ATOM 805 O O . LYS A 1 106 ? 5.584 9.160 -0.976 1.00 90.81 106 LYS A O 1
ATOM 810 N N . LEU A 1 107 ? 3.687 8.256 -0.210 1.00 88.69 107 LEU A N 1
ATOM 811 C CA . LEU A 1 107 ? 4.019 8.404 1.199 1.00 88.69 107 LEU A CA 1
ATOM 812 C C . LEU A 1 107 ? 5.171 7.476 1.597 1.00 88.69 107 LEU A C 1
ATOM 814 O O . LEU A 1 107 ? 6.075 7.896 2.316 1.00 88.69 107 LEU A O 1
ATOM 818 N N . TYR A 1 108 ? 5.165 6.233 1.113 1.00 93.75 108 TYR A N 1
ATOM 819 C CA . TYR A 1 108 ? 6.082 5.198 1.588 1.00 93.75 108 TYR A CA 1
ATOM 820 C C . TYR A 1 108 ? 7.367 5.057 0.781 1.00 93.75 108 TYR A C 1
ATOM 822 O O . TYR A 1 108 ? 8.401 4.680 1.337 1.00 93.75 108 TYR A O 1
ATOM 830 N N . ALA A 1 109 ? 7.307 5.355 -0.511 1.00 95.88 109 ALA A N 1
ATOM 831 C CA . ALA A 1 109 ? 8.384 5.117 -1.450 1.00 95.88 109 ALA A CA 1
ATOM 832 C C . ALA A 1 109 ? 9.074 6.423 -1.859 1.00 95.88 109 ALA A C 1
ATOM 834 O O . ALA A 1 109 ? 8.432 7.462 -2.031 1.00 95.88 109 ALA A O 1
ATOM 835 N N . TRP A 1 110 ? 10.397 6.371 -2.016 1.00 94.44 110 TRP A N 1
ATOM 836 C CA . TRP A 1 110 ? 11.151 7.466 -2.622 1.00 94.44 110 TRP A CA 1
ATOM 837 C C . TRP A 1 110 ? 10.763 7.638 -4.103 1.00 94.44 110 TRP A C 1
ATOM 839 O O . TRP A 1 110 ? 10.574 6.635 -4.800 1.00 94.44 110 TRP A O 1
ATOM 849 N N . PRO A 1 111 ? 10.607 8.880 -4.592 1.00 90.81 111 PRO A N 1
ATOM 850 C CA . PRO A 1 111 ? 10.159 9.124 -5.960 1.00 90.81 111 PRO A CA 1
ATOM 851 C C . PRO A 1 111 ? 11.198 8.749 -7.023 1.00 90.81 111 PRO A C 1
ATOM 853 O O . PRO A 1 111 ? 10.818 8.403 -8.148 1.00 90.81 111 PRO A O 1
ATOM 856 N N . GLU A 1 112 ? 12.482 8.764 -6.663 1.00 89.94 112 GLU A N 1
ATOM 857 C CA . GLU A 1 112 ? 13.601 8.351 -7.503 1.00 89.94 112 GLU A CA 1
ATOM 858 C C . GLU A 1 112 ? 14.166 6.983 -7.107 1.00 89.94 112 GLU A C 1
ATOM 860 O O . GLU A 1 112 ? 14.100 6.540 -5.959 1.00 89.94 112 GLU A O 1
ATOM 865 N N . TYR A 1 113 ? 14.774 6.314 -8.084 1.00 91.06 113 TYR A N 1
ATOM 866 C CA . TYR A 1 113 ? 15.514 5.084 -7.847 1.00 91.06 113 TYR A CA 1
ATOM 867 C C . TYR A 1 113 ? 16.891 5.376 -7.231 1.00 91.06 113 TYR A C 1
ATOM 869 O O . TYR A 1 113 ? 17.672 6.164 -7.763 1.00 91.06 113 TYR A O 1
ATOM 877 N N . HIS A 1 114 ? 17.236 4.632 -6.183 1.00 91.50 114 HIS A N 1
ATOM 878 C CA . HIS A 1 114 ? 18.569 4.536 -5.596 1.00 91.50 114 HIS A CA 1
ATOM 879 C C . HIS A 1 114 ? 19.069 3.087 -5.667 1.00 91.50 114 HIS A C 1
ATOM 881 O O . HIS A 1 114 ? 18.297 2.144 -5.531 1.00 91.50 114 HIS A O 1
ATOM 887 N N . GLY A 1 115 ? 20.370 2.887 -5.882 1.00 89.88 115 GLY A N 1
ATOM 888 C CA . GLY A 1 115 ? 20.955 1.547 -5.989 1.00 89.88 115 GLY A CA 1
ATOM 889 C C . GLY A 1 115 ? 20.982 0.750 -4.670 1.00 89.88 115 GLY A C 1
ATOM 890 O O . GLY A 1 115 ? 20.623 1.269 -3.608 1.00 89.88 115 GLY A O 1
ATOM 891 N N . PRO A 1 116 ? 21.442 -0.516 -4.719 1.00 92.69 116 PRO A N 1
ATOM 892 C CA . PRO A 1 116 ? 21.654 -1.338 -3.528 1.00 92.69 116 PRO A CA 1
ATOM 893 C C . PRO A 1 116 ? 22.531 -0.641 -2.475 1.00 92.69 116 PRO A C 1
ATOM 895 O O 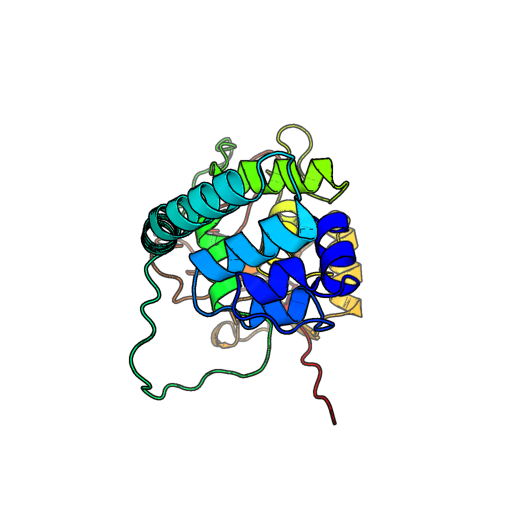. PRO A 1 116 ? 23.496 0.041 -2.810 1.00 92.69 116 PRO A O 1
ATOM 898 N N . GLY A 1 117 ? 22.200 -0.833 -1.198 1.00 93.94 117 GLY A N 1
ATOM 899 C CA . GLY A 1 117 ? 22.818 -0.154 -0.053 1.00 93.94 117 GLY A CA 1
ATOM 900 C C . GLY A 1 117 ? 21.999 1.032 0.465 1.00 93.94 117 GLY A C 1
ATOM 901 O O . GLY A 1 117 ? 22.171 1.436 1.615 1.00 93.94 117 GLY A O 1
ATOM 902 N N . PHE A 1 118 ? 21.054 1.543 -0.330 1.00 96.75 118 PHE A N 1
ATOM 903 C CA . PHE A 1 118 ? 20.120 2.579 0.101 1.00 96.75 118 PHE A CA 1
ATOM 904 C C . PHE A 1 118 ? 18.966 1.974 0.917 1.00 96.75 118 PHE A C 1
ATOM 906 O O . PHE A 1 118 ? 17.890 1.677 0.402 1.00 96.75 118 PHE A O 1
ATOM 913 N N . VAL A 1 119 ? 19.202 1.747 2.209 1.00 97.75 119 VAL A N 1
ATOM 914 C CA . VAL A 1 119 ? 18.246 1.103 3.138 1.00 97.75 119 VAL A CA 1
ATOM 915 C C . VAL A 1 119 ? 17.449 2.099 3.992 1.00 97.75 119 VAL A C 1
ATOM 917 O O . VAL A 1 119 ? 16.658 1.701 4.855 1.00 97.75 119 VAL A O 1
ATOM 920 N N . GLU A 1 120 ? 17.646 3.396 3.758 1.00 97.38 120 GLU A N 1
ATOM 921 C CA . GLU A 1 120 ? 16.939 4.467 4.451 1.00 97.38 120 GLU A CA 1
ATOM 922 C C . GLU A 1 120 ? 15.477 4.542 3.992 1.00 97.38 120 GLU A C 1
ATOM 924 O O . GLU A 1 120 ? 15.160 4.815 2.834 1.00 97.38 120 GLU A O 1
ATOM 929 N N . LYS A 1 121 ? 14.561 4.272 4.925 1.00 95.38 121 LYS A N 1
ATOM 930 C CA . LYS A 1 121 ? 13.116 4.361 4.699 1.00 95.38 121 LYS A CA 1
ATOM 931 C C . LYS A 1 121 ? 12.655 5.802 4.882 1.00 95.38 121 LYS A C 1
ATOM 933 O O . LYS A 1 121 ? 13.119 6.466 5.807 1.00 95.38 121 LYS A O 1
ATOM 938 N N . LYS A 1 122 ? 11.650 6.224 4.113 1.00 89.62 122 LYS A N 1
ATOM 939 C CA . LYS A 1 122 ? 10.895 7.437 4.445 1.00 89.62 122 LYS A CA 1
ATOM 940 C C . LYS A 1 122 ? 10.340 7.354 5.879 1.00 89.62 122 LYS A C 1
ATOM 942 O O . LYS A 1 122 ? 9.954 6.255 6.306 1.00 89.62 122 LYS A O 1
ATOM 947 N N . PRO A 1 123 ? 10.273 8.470 6.628 1.00 84.81 123 PRO A N 1
ATOM 948 C CA . PRO A 1 123 ? 9.790 8.470 8.010 1.00 84.81 123 PRO A CA 1
ATOM 949 C C . PRO A 1 123 ? 8.397 7.851 8.175 1.00 84.81 123 PRO A C 1
ATOM 951 O O . PRO A 1 123 ? 8.147 7.109 9.128 1.00 84.81 123 PRO A O 1
ATOM 954 N N . GLU A 1 124 ? 7.498 8.106 7.228 1.00 80.19 124 GLU A N 1
ATOM 955 C CA . GLU A 1 124 ? 6.118 7.628 7.251 1.00 80.19 124 GLU A CA 1
ATOM 956 C C . GLU A 1 124 ? 6.048 6.121 7.023 1.00 80.19 124 GLU A C 1
ATOM 958 O O . GLU A 1 124 ? 5.338 5.423 7.749 1.00 80.19 124 GLU A O 1
ATOM 963 N N . TYR A 1 125 ? 6.861 5.596 6.102 1.00 89.88 125 TYR A N 1
ATOM 964 C CA . TYR A 1 125 ? 6.980 4.154 5.917 1.00 89.88 125 TYR A CA 1
ATOM 965 C C . TYR A 1 125 ? 7.598 3.471 7.133 1.00 89.88 125 TYR A C 1
ATOM 967 O O . TYR A 1 125 ? 7.126 2.424 7.570 1.00 89.88 125 TYR A O 1
ATOM 975 N N . LYS A 1 126 ? 8.634 4.075 7.731 1.00 86.06 126 LYS A N 1
ATOM 976 C CA . LYS A 1 126 ? 9.231 3.546 8.961 1.00 86.06 126 LYS A CA 1
ATOM 977 C C . LYS A 1 126 ? 8.179 3.439 10.071 1.00 86.06 126 LYS A C 1
ATOM 979 O O . LYS A 1 126 ? 8.091 2.399 10.716 1.00 86.06 126 LYS A O 1
ATOM 984 N N . ARG A 1 127 ? 7.356 4.476 10.258 1.00 77.44 127 ARG A N 1
ATOM 985 C CA . ARG A 1 127 ? 6.261 4.465 11.238 1.00 77.44 127 ARG A CA 1
ATOM 986 C C . ARG A 1 127 ? 5.226 3.381 10.928 1.00 77.44 127 ARG A C 1
ATOM 988 O O . ARG A 1 127 ? 4.812 2.682 11.847 1.00 77.44 127 ARG A O 1
ATOM 995 N N . ALA A 1 128 ? 4.838 3.210 9.665 1.00 81.81 128 ALA A N 1
ATOM 996 C CA . ALA A 1 128 ? 3.909 2.156 9.253 1.00 81.81 128 ALA A CA 1
ATOM 997 C C . ALA A 1 128 ? 4.458 0.751 9.552 1.00 81.81 128 ALA A C 1
ATOM 999 O O . ALA A 1 128 ? 3.754 -0.095 10.099 1.00 81.81 128 ALA A O 1
ATOM 1000 N N . VAL A 1 129 ? 5.747 0.527 9.279 1.00 86.25 129 VAL A N 1
ATOM 1001 C CA . VAL A 1 129 ? 6.455 -0.714 9.620 1.00 86.25 129 VAL A CA 1
ATOM 1002 C C . VAL A 1 129 ? 6.474 -0.945 11.132 1.00 86.25 129 VAL A C 1
ATOM 1004 O O . VAL A 1 129 ? 6.157 -2.048 11.572 1.00 86.25 129 VAL A O 1
ATOM 1007 N N . ASP A 1 130 ? 6.801 0.074 11.932 1.00 81.06 130 ASP A N 1
ATOM 1008 C CA . ASP A 1 130 ? 6.828 -0.034 13.397 1.00 81.06 130 ASP A CA 1
ATOM 1009 C C . ASP A 1 130 ? 5.432 -0.386 13.960 1.00 81.06 130 ASP A C 1
ATOM 1011 O O . ASP A 1 130 ? 5.310 -1.261 14.817 1.00 81.06 130 ASP A O 1
ATOM 1015 N N . ILE A 1 131 ? 4.366 0.239 13.439 1.00 75.50 131 ILE A N 1
ATOM 1016 C CA . ILE A 1 131 ? 2.973 -0.047 13.826 1.00 75.50 131 ILE A CA 1
ATOM 1017 C C . ILE A 1 131 ? 2.569 -1.468 13.422 1.00 75.50 131 ILE A C 1
ATOM 1019 O O . ILE A 1 131 ? 1.986 -2.194 14.227 1.00 75.50 131 ILE A O 1
ATOM 1023 N N . ALA A 1 132 ? 2.873 -1.881 12.190 1.00 81.25 132 ALA A N 1
ATOM 1024 C CA . ALA A 1 132 ? 2.558 -3.223 11.715 1.00 81.25 132 ALA A CA 1
ATOM 1025 C C . ALA A 1 132 ? 3.269 -4.285 12.564 1.00 81.25 132 ALA A C 1
ATOM 1027 O O . ALA A 1 132 ? 2.626 -5.234 12.998 1.00 81.25 132 ALA A O 1
ATOM 1028 N N . LEU A 1 133 ? 4.551 -4.086 12.888 1.00 82.94 133 LEU A N 1
ATOM 1029 C CA . LEU A 1 133 ? 5.302 -4.962 13.793 1.00 82.94 133 LEU A CA 1
ATOM 1030 C C . LEU A 1 133 ? 4.668 -5.054 15.181 1.00 82.94 133 LEU A C 1
ATOM 1032 O O . LEU A 1 133 ? 4.513 -6.157 15.701 1.00 82.94 133 LEU A O 1
ATOM 1036 N N . ALA A 1 134 ? 4.289 -3.916 15.767 1.00 75.69 134 ALA A N 1
ATOM 1037 C CA . ALA A 1 134 ? 3.663 -3.873 17.086 1.00 75.69 134 ALA A CA 1
ATOM 1038 C C . ALA A 1 134 ? 2.326 -4.634 17.131 1.00 75.69 134 ALA A C 1
ATOM 1040 O O . ALA A 1 134 ? 1.980 -5.200 18.163 1.00 75.69 134 ALA A O 1
ATOM 1041 N N . ASN A 1 135 ? 1.611 -4.699 16.004 1.00 78.19 135 ASN A N 1
ATOM 1042 C CA . ASN A 1 135 ? 0.359 -5.447 15.863 1.00 78.19 135 ASN A CA 1
ATOM 1043 C C . ASN A 1 135 ? 0.562 -6.882 15.327 1.00 78.19 135 ASN A C 1
ATOM 1045 O O . ASN A 1 135 ? -0.400 -7.523 14.915 1.00 78.19 135 ASN A O 1
ATOM 1049 N N . GLY A 1 136 ? 1.799 -7.394 15.283 1.00 81.44 136 GLY A N 1
ATOM 1050 C CA . GLY A 1 136 ? 2.096 -8.750 14.797 1.00 81.44 136 GLY A CA 1
ATOM 1051 C C . GLY A 1 136 ? 1.966 -8.936 13.278 1.00 81.44 136 GLY A C 1
ATOM 1052 O O . GLY A 1 136 ? 1.940 -10.066 12.790 1.00 81.44 136 GLY A O 1
ATOM 1053 N N . GLY A 1 137 ? 1.887 -7.843 12.522 1.00 82.62 137 GLY A N 1
ATOM 1054 C CA . GLY A 1 137 ? 1.779 -7.836 11.069 1.00 82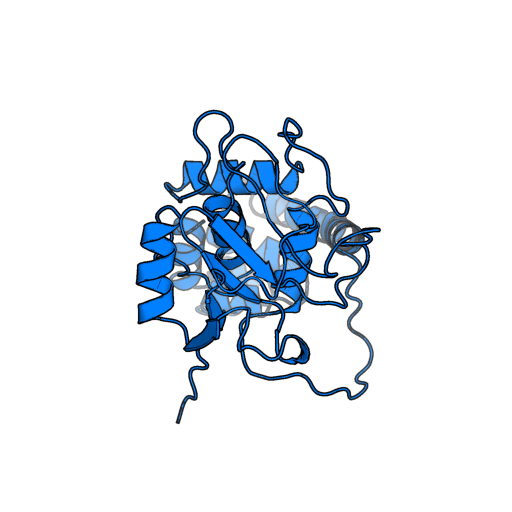.62 137 GLY A CA 1
ATOM 1055 C C . GLY A 1 137 ? 3.096 -8.147 10.356 1.00 82.62 137 GLY A C 1
ATOM 1056 O O . GLY A 1 137 ? 4.199 -7.893 10.851 1.00 82.62 137 GLY A O 1
ATOM 1057 N N . TYR A 1 138 ? 2.980 -8.676 9.138 1.00 87.62 138 TYR A N 1
ATOM 1058 C CA . TYR A 1 138 ? 4.130 -8.919 8.274 1.00 87.62 138 TYR A CA 1
ATOM 1059 C C . TYR A 1 138 ? 4.672 -7.617 7.656 1.00 87.62 138 TYR A C 1
ATOM 1061 O O . TYR A 1 138 ? 3.915 -6.788 7.149 1.00 87.62 138 TYR A O 1
ATOM 1069 N N . VAL A 1 139 ? 6.001 -7.458 7.688 1.00 92.44 139 VAL A N 1
ATOM 1070 C CA . VAL A 1 139 ? 6.719 -6.299 7.117 1.00 92.44 139 VAL A CA 1
ATOM 1071 C C . VAL A 1 139 ? 7.972 -6.675 6.317 1.00 92.44 139 VAL A C 1
ATOM 1073 O O . VAL A 1 139 ? 8.637 -5.789 5.796 1.00 92.44 139 VAL A O 1
ATOM 1076 N N . GLY A 1 140 ? 8.334 -7.962 6.243 1.00 95.19 140 GLY A N 1
ATOM 1077 C CA . GLY A 1 140 ? 9.568 -8.410 5.583 1.00 95.19 140 GLY A CA 1
ATOM 1078 C C . GLY A 1 140 ? 10.876 -7.836 6.169 1.00 95.19 140 GLY A C 1
ATOM 1079 O O . GLY A 1 140 ? 10.882 -7.165 7.208 1.00 95.19 140 GLY A O 1
ATOM 1080 N N . GLY A 1 141 ? 11.997 -8.143 5.513 1.00 94.00 141 GLY A N 1
ATOM 1081 C CA . GLY A 1 141 ? 13.352 -7.717 5.896 1.00 94.00 141 GLY A CA 1
ATOM 1082 C C . GLY A 1 141 ? 13.900 -8.487 7.099 1.00 94.00 141 GLY A C 1
ATOM 1083 O O . GLY A 1 141 ? 13.173 -8.732 8.064 1.00 94.00 141 GLY A O 1
ATOM 1084 N N . PHE A 1 142 ? 15.175 -8.868 7.084 1.00 92.81 142 PHE A N 1
ATOM 1085 C CA . PHE A 1 142 ? 15.817 -9.534 8.222 1.00 92.81 142 PHE A CA 1
ATOM 1086 C C . PHE A 1 142 ? 16.654 -8.535 9.013 1.00 92.81 142 PHE A C 1
ATOM 1088 O O . PHE A 1 142 ? 16.388 -8.285 10.189 1.00 92.81 142 PHE A O 1
ATOM 1095 N N . ARG A 1 143 ? 17.633 -7.922 8.345 1.00 95.44 143 ARG A N 1
ATOM 1096 C CA . ARG A 1 143 ? 18.537 -6.925 8.924 1.00 95.44 143 ARG A CA 1
ATOM 1097 C C . ARG A 1 143 ? 17.881 -5.554 9.024 1.00 95.44 143 ARG A C 1
ATOM 1099 O O . ARG A 1 143 ? 18.089 -4.839 10.002 1.00 95.44 143 ARG A O 1
ATOM 1106 N N . TYR A 1 144 ? 17.077 -5.196 8.030 1.00 96.50 144 TYR A N 1
ATOM 1107 C CA . TYR A 1 144 ? 16.398 -3.916 7.939 1.00 96.50 144 TYR A CA 1
ATOM 1108 C C . TYR A 1 144 ? 14.900 -4.165 7.786 1.00 96.50 144 TYR A C 1
ATOM 1110 O O . TYR A 1 144 ? 14.365 -4.212 6.685 1.00 96.50 144 TYR A O 1
ATOM 1118 N N . ARG A 1 145 ? 14.187 -4.302 8.910 1.00 96.31 145 ARG A N 1
ATOM 1119 C CA . ARG A 1 145 ? 12.725 -4.507 8.913 1.00 96.31 145 ARG A CA 1
ATOM 1120 C C . ARG A 1 145 ? 12.020 -3.479 8.012 1.00 96.31 145 ARG A C 1
ATOM 1122 O O . ARG A 1 145 ? 12.342 -2.282 8.073 1.00 96.31 145 ARG A O 1
ATOM 1129 N N . GLY A 1 146 ? 11.104 -3.948 7.163 1.00 93.62 146 GLY A N 1
ATOM 1130 C CA . GLY A 1 146 ? 10.433 -3.131 6.141 1.00 93.62 146 GLY A CA 1
ATOM 1131 C C . GLY A 1 146 ? 11.208 -2.952 4.831 1.00 93.62 146 GLY A C 1
ATOM 1132 O O . GLY A 1 146 ? 10.654 -2.481 3.852 1.00 93.62 146 GLY A O 1
ATOM 1133 N N . VAL A 1 147 ? 12.491 -3.298 4.767 1.00 98.12 147 VAL A N 1
ATOM 1134 C CA . VAL A 1 147 ? 13.268 -3.239 3.520 1.00 98.12 147 VAL A CA 1
ATOM 1135 C C . VAL A 1 147 ? 13.136 -4.591 2.834 1.00 98.12 147 VAL A C 1
ATOM 1137 O O . VAL A 1 147 ? 13.978 -5.471 2.985 1.00 98.12 147 VAL A O 1
ATOM 1140 N N . ASP A 1 148 ? 12.008 -4.790 2.164 1.00 97.75 148 ASP A N 1
ATOM 1141 C CA . ASP A 1 148 ? 11.670 -6.031 1.482 1.00 97.75 148 ASP A CA 1
ATOM 1142 C C . ASP A 1 148 ? 10.573 -5.807 0.445 1.00 97.75 148 ASP A C 1
ATOM 1144 O O . ASP A 1 148 ? 9.614 -5.076 0.687 1.00 97.75 148 ASP A O 1
ATOM 1148 N N . CYS A 1 149 ? 10.705 -6.474 -0.700 1.00 96.81 149 CYS A N 1
ATOM 1149 C CA . CYS A 1 149 ? 9.757 -6.388 -1.807 1.00 96.81 149 CYS A CA 1
ATOM 1150 C C . CYS A 1 149 ? 8.334 -6.797 -1.387 1.00 96.81 149 CYS A C 1
ATOM 1152 O O . CYS A 1 149 ? 7.381 -6.036 -1.570 1.00 96.81 149 CYS A O 1
ATOM 1154 N N . GLY A 1 150 ? 8.202 -7.956 -0.735 1.00 96.00 150 GLY A N 1
ATOM 1155 C CA . GLY A 1 150 ? 6.928 -8.485 -0.264 1.00 96.00 150 GLY A CA 1
ATOM 1156 C C . GLY A 1 150 ? 6.351 -7.652 0.871 1.00 96.00 150 GLY A C 1
ATOM 1157 O O . GLY A 1 150 ? 5.169 -7.303 0.847 1.00 96.00 150 GLY A O 1
ATOM 1158 N N . GLY A 1 151 ? 7.184 -7.283 1.842 1.00 96.25 151 GLY A N 1
ATOM 1159 C CA . GLY A 1 151 ? 6.827 -6.411 2.956 1.00 96.25 151 GLY A CA 1
ATOM 1160 C C . GLY A 1 151 ? 6.304 -5.048 2.505 1.00 96.25 151 GLY A C 1
ATOM 1161 O O . GLY A 1 151 ? 5.287 -4.582 3.018 1.00 96.25 151 GLY A O 1
ATOM 1162 N N . PHE A 1 152 ? 6.945 -4.434 1.511 1.00 98.06 152 PHE A N 1
ATOM 1163 C CA . PHE A 1 152 ? 6.510 -3.164 0.940 1.00 98.06 152 PHE A CA 1
ATOM 1164 C C . PHE A 1 152 ? 5.148 -3.266 0.251 1.00 98.06 152 PHE A C 1
ATOM 1166 O O . PHE A 1 152 ? 4.233 -2.541 0.641 1.00 98.06 152 PHE A O 1
ATOM 1173 N N . VAL A 1 153 ? 4.984 -4.190 -0.706 1.00 97.69 153 VAL A N 1
ATOM 1174 C CA . VAL A 1 153 ? 3.704 -4.364 -1.420 1.00 97.69 153 VAL A CA 1
ATOM 1175 C C . VAL A 1 153 ? 2.579 -4.679 -0.433 1.00 97.69 153 VAL A C 1
ATOM 1177 O O . VAL A 1 153 ? 1.527 -4.051 -0.487 1.00 97.69 153 VAL A O 1
ATOM 1180 N N . THR A 1 154 ? 2.824 -5.566 0.540 1.00 95.69 154 THR A N 1
ATOM 1181 C CA . THR A 1 154 ? 1.851 -5.891 1.600 1.00 95.69 154 THR A CA 1
ATOM 1182 C C . THR A 1 154 ? 1.390 -4.643 2.343 1.00 95.69 154 THR A C 1
ATOM 1184 O O . THR A 1 154 ? 0.196 -4.459 2.576 1.00 95.69 154 THR A O 1
ATOM 1187 N N . ARG A 1 155 ? 2.332 -3.772 2.717 1.00 92.88 155 ARG A N 1
ATOM 1188 C CA . ARG A 1 155 ? 2.012 -2.574 3.491 1.00 92.88 155 ARG A CA 1
ATOM 1189 C C . ARG A 1 155 ? 1.240 -1.556 2.679 1.00 92.88 155 ARG A C 1
ATOM 1191 O O . ARG A 1 155 ? 0.233 -1.063 3.164 1.00 92.88 155 ARG A O 1
ATOM 1198 N N . VAL A 1 156 ? 1.631 -1.323 1.429 1.00 94.50 156 VAL A N 1
ATOM 1199 C CA . VAL A 1 156 ? 0.872 -0.438 0.539 1.00 94.50 156 VAL A CA 1
ATOM 1200 C C . VAL A 1 156 ? -0.562 -0.936 0.356 1.00 94.50 156 VAL A C 1
ATOM 1202 O O . VAL A 1 156 ? -1.490 -0.143 0.496 1.00 94.50 156 VAL A O 1
ATOM 1205 N N . MET A 1 157 ? -0.762 -2.233 0.097 1.00 93.19 157 MET A N 1
ATOM 1206 C CA . MET A 1 157 ? -2.100 -2.797 -0.124 1.00 93.19 157 MET A CA 1
ATOM 1207 C C . MET A 1 157 ? -3.020 -2.650 1.087 1.00 93.19 157 MET A C 1
ATOM 1209 O O . MET A 1 157 ? -4.168 -2.233 0.940 1.00 93.19 157 MET A O 1
ATOM 1213 N N . ILE A 1 158 ? -2.511 -2.963 2.279 1.00 87.06 158 ILE A N 1
ATOM 1214 C CA . ILE A 1 158 ? -3.314 -2.948 3.502 1.00 87.06 158 ILE A CA 1
ATOM 1215 C C . ILE A 1 158 ? -3.512 -1.515 4.011 1.00 87.06 158 ILE A C 1
ATOM 1217 O O . ILE A 1 158 ? -4.634 -1.139 4.333 1.00 87.06 158 ILE A O 1
ATOM 1221 N N . ASP A 1 159 ? -2.451 -0.702 4.071 1.00 86.00 159 ASP A N 1
ATOM 1222 C CA . ASP A 1 159 ? -2.506 0.634 4.688 1.00 86.00 159 ASP A CA 1
ATOM 1223 C C . ASP A 1 159 ? -3.263 1.654 3.828 1.00 86.00 159 ASP A C 1
ATOM 1225 O O . ASP A 1 159 ? -3.807 2.620 4.356 1.00 86.00 159 ASP A O 1
ATOM 1229 N N . SER A 1 160 ? -3.339 1.436 2.511 1.00 83.75 160 SER A N 1
ATOM 1230 C CA . SER A 1 160 ? -4.222 2.214 1.629 1.00 83.75 160 SER A CA 1
ATOM 1231 C C . SER A 1 160 ? -5.689 1.787 1.691 1.00 83.75 160 SER A C 1
ATOM 1233 O O . SER A 1 160 ? -6.547 2.489 1.166 1.00 83.75 160 SER A O 1
ATOM 1235 N N . GLY A 1 161 ? -5.987 0.621 2.272 1.00 83.00 161 GLY A N 1
ATOM 1236 C CA . GLY A 1 161 ? -7.306 -0.002 2.182 1.00 83.00 161 GLY A CA 1
ATOM 1237 C C . GLY A 1 161 ? -7.634 -0.598 0.806 1.00 83.00 161 GLY A C 1
ATOM 1238 O O . GLY A 1 161 ? -8.756 -1.061 0.611 1.00 83.00 161 GLY A O 1
ATOM 1239 N N . TYR A 1 162 ? -6.687 -0.626 -0.142 1.00 84.19 162 TYR A N 1
ATOM 1240 C CA . TYR A 1 162 ? -6.903 -1.203 -1.473 1.00 84.19 162 TYR A CA 1
ATOM 1241 C C . TYR A 1 162 ? -7.214 -2.704 -1.397 1.00 84.19 162 TYR A C 1
ATOM 1243 O O . TYR A 1 162 ? -8.147 -3.197 -2.039 1.00 84.19 162 TYR A O 1
ATOM 1251 N N . GLU A 1 163 ? -6.466 -3.426 -0.561 1.00 90.31 163 GLU A N 1
ATOM 1252 C CA . GLU A 1 163 ? -6.707 -4.827 -0.225 1.00 90.31 163 GLU A CA 1
ATOM 1253 C C . GLU A 1 163 ? -6.330 -5.089 1.247 1.00 90.31 163 GLU A C 1
ATOM 1255 O O . GLU A 1 163 ? -5.195 -5.474 1.542 1.00 90.31 163 GLU A O 1
ATOM 1260 N N . PRO A 1 164 ? -7.258 -4.848 2.197 1.00 86.44 164 PRO A N 1
ATOM 1261 C CA . PRO A 1 164 ? -6.990 -4.959 3.634 1.00 86.44 164 PRO A CA 1
ATOM 1262 C C . PRO A 1 164 ? -6.567 -6.359 4.087 1.00 86.44 164 PRO A C 1
ATOM 1264 O O . PRO A 1 164 ? -5.858 -6.485 5.086 1.00 86.44 164 PRO A O 1
ATOM 1267 N N . ASP A 1 165 ? -6.982 -7.398 3.359 1.00 87.50 165 ASP A N 1
ATOM 1268 C CA . ASP A 1 165 ? -6.679 -8.798 3.666 1.00 87.50 165 ASP A CA 1
ATOM 1269 C C . ASP A 1 165 ? -5.621 -9.398 2.733 1.00 87.50 165 ASP A C 1
ATOM 1271 O O . ASP A 1 165 ? -5.445 -10.621 2.702 1.00 87.50 165 ASP A O 1
ATOM 1275 N N . TYR A 1 166 ? -4.888 -8.545 2.004 1.00 89.50 166 TYR A N 1
ATOM 1276 C CA . TYR A 1 166 ? -3.799 -8.957 1.120 1.00 89.50 166 TYR A CA 1
ATOM 1277 C C . TYR A 1 166 ? -2.874 -9.916 1.859 1.00 89.50 166 TYR A C 1
ATOM 1279 O O . TYR A 1 166 ? -2.603 -9.689 3.035 1.00 89.50 166 TYR A O 1
ATOM 1287 N N . ASN A 1 167 ? -2.460 -11.001 1.193 1.00 90.56 167 ASN A N 1
ATOM 1288 C CA . ASN A 1 167 ? -1.659 -12.109 1.736 1.00 90.56 167 ASN A CA 1
ATOM 1289 C C . ASN A 1 167 ? -2.099 -12.658 3.104 1.00 90.56 167 ASN A C 1
ATOM 1291 O O . ASN A 1 167 ? 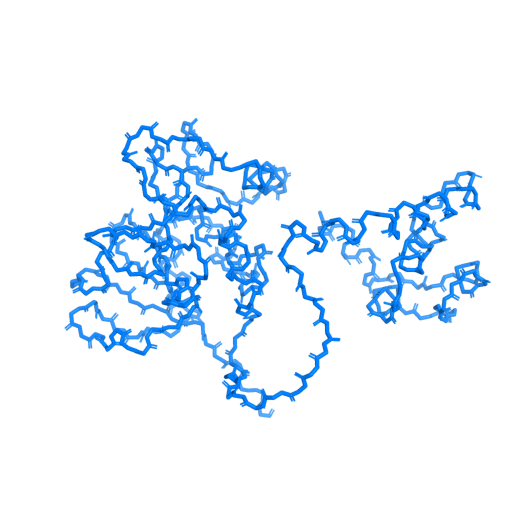-1.280 -13.162 3.869 1.00 90.56 167 ASN A O 1
ATOM 1295 N N . SER A 1 168 ? -3.384 -12.541 3.455 1.00 85.50 168 SER A N 1
ATOM 1296 C CA . SER A 1 168 ? -3.887 -12.851 4.801 1.00 85.50 168 SER A CA 1
ATOM 1297 C C . SER A 1 168 ? -3.121 -12.104 5.905 1.00 85.50 168 SER A C 1
ATOM 1299 O O . SER A 1 168 ? -2.978 -12.608 7.024 1.00 85.50 168 SER A O 1
ATOM 1301 N N . LYS A 1 169 ? -2.607 -10.909 5.577 1.00 76.50 169 LYS A N 1
ATOM 1302 C CA . LYS A 1 169 ? -1.772 -10.034 6.415 1.00 76.50 169 LYS A CA 1
ATOM 1303 C C . LYS A 1 169 ? -0.430 -10.666 6.809 1.00 76.50 169 LYS A C 1
ATOM 1305 O O . LYS A 1 169 ? 0.194 -10.254 7.795 1.00 76.50 169 LYS A O 1
ATOM 1310 N N . LYS A 1 170 ? 0.011 -11.695 6.075 1.00 78.12 170 LYS A N 1
ATOM 1311 C CA . LYS A 1 170 ? 1.113 -12.586 6.446 1.00 78.12 170 LYS A CA 1
ATOM 1312 C C . LYS A 1 170 ? 2.009 -12.939 5.262 1.00 78.12 170 LYS A C 1
ATOM 1314 O O . LYS A 1 170 ? 1.566 -13.211 4.157 1.00 78.12 170 LYS A O 1
ATOM 1319 N N . GLY A 1 171 ? 3.290 -13.105 5.573 1.00 80.62 171 GLY A N 1
ATOM 1320 C CA . GLY A 1 171 ? 4.173 -13.935 4.769 1.00 80.62 171 GLY A CA 1
ATOM 1321 C C . GLY A 1 171 ? 4.841 -13.262 3.575 1.00 80.62 171 GLY A C 1
ATOM 1322 O O . GLY A 1 171 ? 4.358 -12.291 2.998 1.00 80.62 171 GLY A O 1
ATOM 1323 N N . ALA A 1 172 ? 5.993 -13.832 3.226 1.00 88.31 172 ALA A N 1
ATOM 1324 C CA . ALA A 1 172 ? 6.825 -13.404 2.113 1.00 88.31 172 ALA A CA 1
ATOM 1325 C C . ALA A 1 172 ? 6.247 -13.822 0.757 1.00 88.31 172 ALA A C 1
ATOM 1327 O O . ALA A 1 172 ? 5.159 -14.389 0.660 1.00 88.31 172 ALA A O 1
ATOM 1328 N N . THR A 1 173 ? 7.012 -13.571 -0.297 1.00 89.94 173 THR A N 1
ATOM 1329 C CA . THR A 1 173 ? 6.645 -13.783 -1.699 1.00 89.94 173 THR A CA 1
ATOM 1330 C C . THR A 1 173 ? 5.976 -15.133 -2.015 1.00 89.94 173 THR A C 1
ATOM 1332 O O . THR A 1 173 ? 5.039 -15.128 -2.810 1.00 89.94 173 THR A O 1
ATOM 1335 N N . PRO A 1 174 ? 6.370 -16.285 -1.426 1.00 92.12 174 PRO A N 1
ATOM 1336 C CA . PRO A 1 174 ? 5.658 -17.550 -1.644 1.00 92.12 174 PRO A CA 1
ATOM 1337 C C . PRO A 1 174 ? 4.208 -17.534 -1.137 1.00 92.12 174 PRO A C 1
ATOM 1339 O O . PRO A 1 174 ? 3.301 -17.939 -1.854 1.00 92.12 174 PRO A O 1
ATOM 1342 N N . ILE A 1 175 ? 3.973 -16.980 0.055 1.00 93.38 175 ILE A N 1
ATOM 1343 C CA . ILE A 1 175 ? 2.628 -16.866 0.643 1.00 93.38 175 ILE A CA 1
ATOM 1344 C C . ILE A 1 175 ? 1.792 -15.853 -0.146 1.00 93.38 175 ILE A C 1
ATOM 1346 O O . ILE A 1 175 ? 0.604 -16.064 -0.376 1.00 93.38 175 ILE A O 1
ATOM 1350 N N . GLN A 1 176 ? 2.420 -14.775 -0.628 1.00 94.38 176 GLN A N 1
ATOM 1351 C CA . GLN A 1 176 ? 1.758 -13.834 -1.532 1.00 94.38 176 GLN A CA 1
ATOM 1352 C C . GLN A 1 176 ? 1.300 -14.521 -2.820 1.00 94.38 176 GLN A C 1
ATOM 1354 O O . GLN A 1 176 ? 0.184 -14.270 -3.255 1.00 94.38 176 GLN A O 1
ATOM 1359 N N . LYS A 1 177 ? 2.111 -15.411 -3.406 1.00 95.50 177 LYS A N 1
ATOM 1360 C CA . LYS A 1 177 ? 1.734 -16.159 -4.614 1.00 95.50 177 LYS A CA 1
ATOM 1361 C C . LYS A 1 177 ? 0.508 -17.029 -4.395 1.00 95.50 177 LYS A C 1
ATOM 13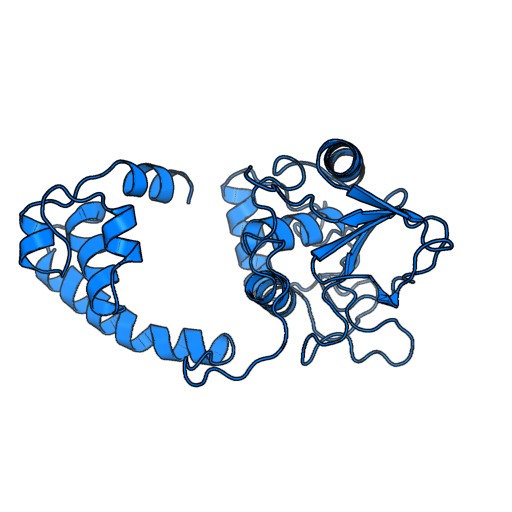63 O O . LYS A 1 177 ? -0.442 -16.929 -5.163 1.00 95.50 177 LYS A O 1
ATOM 1368 N N . GLU A 1 178 ? 0.538 -17.853 -3.351 1.00 95.69 178 GLU A N 1
ATOM 1369 C CA . GLU A 1 178 ? -0.576 -18.737 -2.997 1.00 95.69 178 GLU A CA 1
ATOM 1370 C C . GLU A 1 178 ? -1.862 -17.933 -2.781 1.00 95.69 178 GLU A C 1
ATOM 1372 O O . GLU A 1 178 ? -2.927 -18.290 -3.287 1.00 95.69 178 GLU A O 1
ATOM 1377 N N . TRP A 1 179 ? -1.755 -16.796 -2.088 1.00 95.94 179 TRP A N 1
ATOM 1378 C CA . TRP A 1 179 ? -2.890 -15.915 -1.852 1.00 95.94 179 TRP A CA 1
ATOM 1379 C C . TRP A 1 179 ? -3.391 -15.245 -3.138 1.00 95.94 179 TRP A C 1
ATOM 1381 O O . TRP A 1 179 ? -4.598 -15.214 -3.371 1.00 95.94 179 TRP A O 1
ATOM 1391 N N . LEU A 1 180 ? -2.496 -14.734 -3.986 1.00 96.69 180 LEU A N 1
ATOM 1392 C CA . LEU A 1 180 ? -2.847 -14.111 -5.265 1.00 96.69 180 LEU A CA 1
ATOM 1393 C C . LEU A 1 180 ? -3.549 -15.108 -6.196 1.00 96.69 180 LEU A C 1
ATOM 1395 O O . LEU A 1 180 ? -4.580 -14.770 -6.767 1.00 96.69 180 LEU A O 1
ATOM 1399 N N . ASP A 1 181 ? -3.053 -16.344 -6.298 1.00 96.44 181 ASP A N 1
ATOM 1400 C CA . ASP A 1 181 ? -3.681 -17.394 -7.112 1.00 96.44 181 ASP A CA 1
ATOM 1401 C C . ASP A 1 181 ? -5.110 -17.718 -6.655 1.00 96.44 181 ASP A C 1
ATOM 1403 O O . ASP A 1 181 ? -5.987 -17.974 -7.481 1.00 96.44 181 ASP A O 1
ATOM 1407 N N . ALA A 1 182 ? -5.354 -17.708 -5.343 1.00 95.69 182 ALA A N 1
ATOM 1408 C CA . ALA A 1 182 ? -6.669 -18.005 -4.787 1.00 95.69 182 ALA A CA 1
ATOM 1409 C C . ALA A 1 182 ? -7.644 -16.819 -4.913 1.00 95.69 182 ALA A C 1
ATOM 1411 O O . ALA A 1 182 ? -8.820 -16.991 -5.252 1.00 95.69 182 ALA A O 1
ATOM 1412 N N . ASN A 1 183 ? -7.170 -15.600 -4.652 1.00 94.81 183 ASN A N 1
ATOM 1413 C CA . ASN A 1 183 ? -8.041 -14.450 -4.404 1.00 94.81 183 ASN A CA 1
ATOM 1414 C C . ASN A 1 183 ? -8.123 -13.479 -5.583 1.00 94.81 183 ASN A C 1
ATOM 1416 O O . ASN A 1 183 ? -9.133 -12.796 -5.734 1.00 94.81 183 ASN A O 1
ATOM 1420 N N . TRP A 1 184 ? -7.099 -13.406 -6.427 1.00 95.81 184 TRP A N 1
ATOM 1421 C CA . TRP A 1 184 ? -6.981 -12.414 -7.497 1.00 95.81 184 TRP A CA 1
ATOM 1422 C C . TRP A 1 184 ? -7.108 -13.062 -8.881 1.00 95.81 184 TRP A C 1
ATOM 1424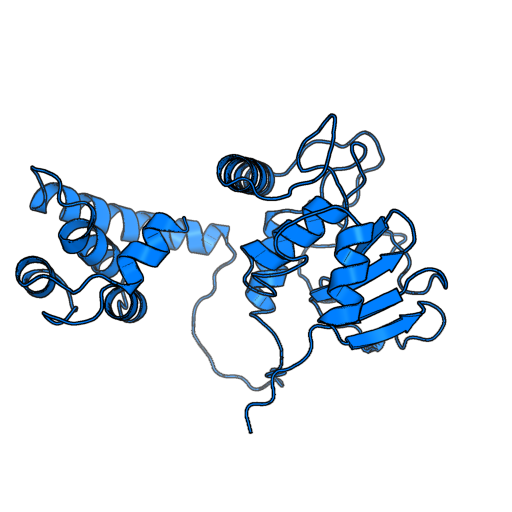 O O . TRP A 1 184 ? -7.027 -14.281 -9.030 1.00 95.81 184 TRP A O 1
ATOM 1434 N N . GLU A 1 185 ? -7.420 -12.264 -9.899 1.00 95.81 185 GLU A N 1
ATOM 1435 C CA . GLU A 1 185 ? -7.401 -12.722 -11.286 1.00 95.81 185 GLU A CA 1
ATOM 1436 C C . GLU A 1 185 ? -5.973 -12.663 -11.833 1.00 95.81 185 GLU A C 1
ATOM 1438 O O . GLU A 1 185 ? -5.225 -11.719 -11.573 1.00 95.81 185 GLU A O 1
ATOM 1443 N N . ARG A 1 186 ? -5.582 -13.685 -12.595 1.00 96.56 186 ARG A N 1
ATOM 1444 C CA . ARG A 1 186 ? -4.290 -13.724 -13.282 1.00 96.56 186 ARG A CA 1
ATOM 1445 C C . ARG A 1 186 ? -4.444 -13.093 -14.663 1.00 96.56 186 ARG A C 1
ATOM 1447 O O . ARG A 1 186 ? -5.161 -13.636 -15.496 1.00 96.56 186 ARG A O 1
ATOM 1454 N N . LEU A 1 187 ? -3.725 -12.001 -14.915 1.00 96.31 187 LEU A N 1
ATOM 1455 C CA . LEU A 1 187 ? -3.766 -11.268 -16.186 1.00 96.31 187 LEU A CA 1
ATOM 1456 C C . LEU A 1 187 ? -2.928 -11.940 -17.283 1.00 96.31 187 LEU A C 1
ATOM 1458 O O . LEU A 1 187 ? -3.273 -11.873 -18.457 1.00 96.31 187 LEU A O 1
ATOM 1462 N N . GLY A 1 188 ? -1.824 -12.590 -16.908 1.00 96.38 188 GLY A N 1
ATOM 1463 C CA . GLY A 1 188 ? -0.904 -13.225 -17.852 1.00 96.38 188 GLY A CA 1
ATOM 1464 C C . GLY A 1 188 ? 0.545 -13.190 -17.380 1.00 96.38 188 GLY A C 1
ATOM 1465 O O . GLY A 1 188 ? 0.831 -12.820 -16.237 1.00 96.38 188 GLY A O 1
ATOM 1466 N N . THR A 1 189 ? 1.457 -13.607 -18.256 1.00 96.94 189 THR A N 1
ATOM 1467 C CA . THR A 1 189 ? 2.907 -13.447 -18.062 1.00 96.94 189 THR A CA 1
ATOM 1468 C C . THR A 1 189 ? 3.400 -12.142 -18.681 1.00 96.94 189 THR A C 1
ATOM 1470 O O . THR A 1 189 ? 2.754 -11.603 -19.574 1.00 96.94 189 THR A O 1
ATOM 1473 N N . GLY A 1 190 ? 4.551 -11.621 -18.252 1.00 94.25 190 GLY A N 1
ATOM 1474 C CA . GLY A 1 190 ? 5.078 -10.349 -18.764 1.00 94.25 190 GLY A CA 1
ATOM 1475 C C . GLY A 1 190 ? 5.208 -10.289 -20.294 1.00 94.25 190 GLY A C 1
ATOM 1476 O O . GLY A 1 190 ? 4.959 -9.247 -20.888 1.00 94.25 190 GLY A O 1
ATOM 1477 N N . ASP A 1 191 ? 5.536 -11.403 -20.941 1.00 94.06 191 ASP A N 1
ATOM 1478 C CA . ASP A 1 191 ? 5.673 -11.524 -22.397 1.00 94.06 191 ASP A CA 1
ATOM 1479 C C . ASP A 1 191 ? 4.342 -11.724 -23.147 1.00 94.06 191 ASP A C 1
ATOM 1481 O O . ASP A 1 191 ? 4.331 -11.719 -24.377 1.00 94.06 191 ASP A O 1
ATOM 1485 N N . THR A 1 192 ? 3.226 -11.883 -22.430 1.00 94.81 192 THR A N 1
ATOM 1486 C CA . THR A 1 192 ? 1.891 -12.097 -23.015 1.00 94.81 192 THR A CA 1
ATOM 1487 C C . THR A 1 192 ? 0.871 -11.024 -22.645 1.00 94.81 192 THR A C 1
ATOM 1489 O O . THR A 1 192 ? -0.151 -10.912 -23.320 1.00 94.81 192 THR A O 1
ATOM 1492 N N . ILE A 1 193 ? 1.123 -10.226 -21.603 1.00 93.50 193 ILE A N 1
ATOM 1493 C CA . ILE A 1 193 ? 0.213 -9.147 -21.208 1.00 93.50 193 ILE A CA 1
ATOM 1494 C C . ILE A 1 193 ? 0.271 -7.953 -22.166 1.00 93.50 193 ILE A C 1
ATOM 1496 O O . ILE A 1 193 ? 1.318 -7.597 -22.706 1.00 93.50 193 ILE A O 1
ATOM 1500 N N . ASP A 1 194 ? -0.857 -7.256 -22.278 1.00 91.50 194 ASP A N 1
ATOM 1501 C CA . ASP A 1 194 ? -0.890 -5.890 -22.788 1.00 91.50 194 ASP A CA 1
ATOM 1502 C C . ASP A 1 194 ? -0.590 -4.914 -21.640 1.00 91.50 194 ASP A C 1
ATOM 1504 O O . ASP A 1 194 ? -1.432 -4.657 -20.776 1.00 91.50 194 ASP A O 1
ATOM 1508 N N . VAL A 1 195 ? 0.623 -4.353 -21.622 1.00 88.56 195 VAL A N 1
ATOM 1509 C CA . VAL A 1 195 ? 1.046 -3.387 -20.592 1.00 88.56 195 VAL A CA 1
ATOM 1510 C C . VAL A 1 195 ? 0.175 -2.130 -20.554 1.00 88.56 195 VAL A C 1
ATOM 1512 O O . VAL A 1 195 ? 0.107 -1.478 -19.513 1.00 88.56 195 VAL A O 1
ATOM 1515 N N . ALA A 1 196 ? -0.516 -1.788 -21.649 1.00 89.12 196 ALA A N 1
ATOM 1516 C CA . ALA A 1 196 ? -1.438 -0.656 -21.673 1.00 89.12 196 ALA A CA 1
ATOM 1517 C C . ALA A 1 196 ? -2.691 -0.905 -20.819 1.00 89.12 196 ALA A C 1
ATOM 1519 O O . ALA A 1 196 ? -3.362 0.052 -20.430 1.00 89.12 196 ALA A O 1
ATOM 1520 N N . GLN A 1 197 ? -2.991 -2.169 -20.506 1.00 89.56 197 GLN A N 1
ATOM 1521 C CA . GLN A 1 197 ? -4.119 -2.557 -19.666 1.00 89.56 197 GLN A CA 1
ATOM 1522 C C . GLN A 1 197 ? -3.774 -2.644 -18.185 1.00 89.56 197 GLN A C 1
ATOM 1524 O O . GLN A 1 197 ? -4.695 -2.844 -17.390 1.00 89.56 197 GLN A O 1
ATOM 1529 N N . LEU A 1 198 ? -2.500 -2.512 -17.799 1.00 91.88 198 LEU A N 1
ATOM 1530 C CA . LEU A 1 198 ? -2.123 -2.479 -16.389 1.00 91.88 198 LEU A CA 1
ATOM 1531 C C . LEU A 1 198 ? -2.768 -1.276 -15.690 1.00 91.88 198 LEU A C 1
ATOM 1533 O O . LEU A 1 198 ? -2.843 -0.170 -16.232 1.00 91.88 198 LEU A O 1
ATOM 1537 N N . ARG A 1 199 ? -3.233 -1.502 -14.464 1.00 92.69 199 ARG A N 1
ATOM 1538 C CA . ARG A 1 199 ? -3.936 -0.530 -13.623 1.00 92.69 199 ARG A CA 1
ATOM 1539 C C . ARG A 1 199 ? -3.196 -0.359 -12.296 1.00 92.69 199 ARG A C 1
ATOM 1541 O O . ARG A 1 199 ? -2.554 -1.307 -11.836 1.00 92.69 199 ARG A O 1
ATOM 1548 N N . PRO A 1 200 ? -3.249 0.834 -11.675 1.00 93.75 200 PRO A N 1
ATOM 1549 C CA . PRO A 1 200 ? -2.731 1.017 -10.326 1.00 93.75 200 PRO A CA 1
ATOM 1550 C C . PRO A 1 200 ? -3.255 -0.073 -9.385 1.00 93.75 200 PRO A C 1
ATOM 1552 O O . PRO A 1 200 ? -4.460 -0.290 -9.313 1.00 93.75 200 PRO A O 1
ATOM 1555 N N . GLY A 1 201 ? -2.351 -0.750 -8.681 1.00 94.69 201 GLY A N 1
ATOM 1556 C CA . GLY A 1 201 ? -2.685 -1.843 -7.766 1.00 94.69 201 GLY A CA 1
ATOM 1557 C C . GLY A 1 201 ? -2.519 -3.238 -8.355 1.00 94.69 201 GLY A C 1
ATOM 1558 O O . GLY A 1 201 ? -2.585 -4.205 -7.600 1.00 94.69 201 GLY A O 1
ATOM 1559 N N . ASP A 1 202 ? -2.231 -3.370 -9.651 1.00 97.00 202 ASP A N 1
ATOM 1560 C CA . ASP A 1 202 ? -1.779 -4.649 -10.193 1.00 97.00 202 ASP A CA 1
ATOM 1561 C C . ASP A 1 202 ? -0.430 -5.037 -9.583 1.00 97.00 202 ASP A C 1
ATOM 1563 O O . ASP A 1 202 ? 0.474 -4.206 -9.419 1.00 97.00 202 ASP A O 1
ATOM 1567 N N . VAL A 1 203 ? -0.282 -6.323 -9.272 1.00 97.69 203 VAL A N 1
ATOM 1568 C CA . VAL A 1 203 ? 0.931 -6.875 -8.666 1.00 97.69 203 VAL A CA 1
ATOM 1569 C C . VAL A 1 203 ? 1.573 -7.857 -9.622 1.00 97.69 203 VAL A C 1
ATOM 1571 O O . VAL A 1 203 ? 0.931 -8.789 -10.105 1.00 97.69 203 VAL A O 1
ATOM 1574 N N . ALA A 1 204 ? 2.866 -7.668 -9.853 1.00 97.88 204 ALA A N 1
ATOM 1575 C CA . ALA A 1 204 ? 3.706 -8.659 -10.484 1.00 97.88 204 ALA A CA 1
ATOM 1576 C C . ALA A 1 204 ? 4.338 -9.553 -9.418 1.00 97.88 204 ALA A C 1
ATOM 1578 O O . ALA A 1 204 ? 4.879 -9.091 -8.406 1.00 97.88 204 ALA A O 1
ATOM 1579 N N . TRP A 1 205 ? 4.315 -10.849 -9.684 1.00 97.75 205 TRP A N 1
ATOM 1580 C CA . TRP A 1 205 ? 5.044 -11.847 -8.925 1.00 97.75 205 TRP A CA 1
ATOM 1581 C C . TRP A 1 205 ? 6.016 -12.588 -9.836 1.00 97.75 205 TRP A C 1
ATOM 1583 O O . TRP A 1 205 ? 5.679 -12.921 -10.969 1.00 97.75 205 TRP A O 1
ATOM 1593 N N . LEU A 1 206 ? 7.200 -12.894 -9.324 1.00 95.56 206 LEU A N 1
ATOM 1594 C CA . LEU A 1 206 ? 8.169 -13.793 -9.939 1.00 95.56 206 LEU A CA 1
ATOM 1595 C C . LEU A 1 206 ? 8.923 -14.543 -8.826 1.00 95.56 206 LEU A C 1
ATOM 1597 O O . LEU A 1 206 ? 8.876 -14.120 -7.666 1.00 95.56 206 LEU A O 1
ATOM 1601 N N . PRO A 1 207 ? 9.624 -15.653 -9.121 1.00 93.38 207 PRO A N 1
ATOM 1602 C CA . PRO A 1 207 ? 10.343 -16.398 -8.095 1.00 93.38 207 PRO A CA 1
ATOM 1603 C C . PRO A 1 207 ? 11.278 -15.501 -7.266 1.00 93.38 207 PRO A C 1
ATOM 1605 O O . PRO A 1 207 ? 12.252 -14.949 -7.769 1.00 93.38 207 PRO A O 1
ATOM 1608 N N . GLY A 1 208 ? 10.960 -15.352 -5.977 1.00 92.62 208 GLY A N 1
ATOM 1609 C CA . GLY A 1 208 ? 11.748 -14.568 -5.023 1.00 92.62 208 GLY A CA 1
ATOM 1610 C C . GLY A 1 208 ? 11.540 -13.048 -5.056 1.00 92.62 208 GLY A C 1
ATOM 1611 O O . GLY A 1 208 ? 12.156 -12.369 -4.240 1.00 92.62 208 GLY A O 1
ATOM 1612 N N . HIS A 1 209 ? 10.678 -12.501 -5.921 1.00 96.25 209 HIS A N 1
ATOM 1613 C CA . HIS A 1 209 ? 10.441 -11.052 -5.994 1.00 96.25 209 HIS A CA 1
ATOM 1614 C C . HIS A 1 209 ? 8.973 -10.704 -6.265 1.00 96.25 209 HIS A C 1
ATOM 1616 O O . HIS A 1 209 ? 8.222 -11.466 -6.873 1.00 96.25 209 HIS A O 1
ATOM 1622 N N . THR A 1 210 ? 8.551 -9.533 -5.805 1.00 97.19 210 THR A N 1
ATOM 1623 C CA . THR A 1 210 ? 7.255 -8.950 -6.156 1.00 97.19 210 THR A CA 1
ATOM 1624 C C . THR A 1 210 ? 7.389 -7.442 -6.267 1.00 97.19 210 THR A C 1
ATOM 1626 O O . THR A 1 210 ? 8.209 -6.823 -5.592 1.00 97.19 210 THR A O 1
ATOM 1629 N N . PHE A 1 211 ? 6.587 -6.840 -7.126 1.00 96.94 211 PHE A N 1
ATOM 1630 C CA . PHE A 1 211 ? 6.509 -5.396 -7.276 1.00 96.94 211 PHE A CA 1
ATOM 1631 C C . PHE A 1 211 ? 5.111 -5.027 -7.754 1.00 96.94 211 PHE A C 1
ATOM 1633 O O . PHE A 1 211 ? 4.340 -5.893 -8.171 1.00 96.94 211 PHE A O 1
ATOM 1640 N N . MET A 1 212 ? 4.770 -3.745 -7.691 1.00 96.50 212 MET A N 1
ATOM 1641 C CA . MET A 1 212 ? 3.443 -3.288 -8.085 1.00 96.50 212 MET A CA 1
ATOM 1642 C C . MET A 1 212 ? 3.498 -2.215 -9.159 1.00 96.50 212 MET A C 1
ATOM 1644 O O . MET A 1 212 ? 4.424 -1.397 -9.208 1.00 96.50 212 MET A O 1
ATOM 1648 N N . PHE A 1 213 ? 2.462 -2.196 -9.989 1.00 95.94 213 PHE A N 1
ATOM 1649 C CA . PHE A 1 213 ? 2.190 -1.078 -10.868 1.00 95.94 213 PHE A CA 1
ATOM 1650 C C . PHE A 1 213 ? 1.384 -0.036 -10.087 1.00 95.94 213 PHE A C 1
ATOM 1652 O O . PHE A 1 213 ? 0.234 -0.249 -9.726 1.00 95.94 213 PHE A O 1
ATOM 1659 N N . ALA A 1 214 ? 2.008 1.097 -9.787 1.00 93.06 214 ALA A N 1
ATOM 1660 C CA . ALA A 1 214 ? 1.402 2.258 -9.144 1.00 93.06 214 ALA A CA 1
ATOM 1661 C C . ALA A 1 214 ? 0.703 3.197 -10.148 1.00 93.06 214 ALA A C 1
ATOM 1663 O O . ALA A 1 214 ? 0.005 4.122 -9.742 1.00 93.06 214 ALA A O 1
ATOM 1664 N N . GLY A 1 215 ? 0.862 2.960 -11.454 1.00 90.25 215 GLY A N 1
ATOM 1665 C CA . GLY A 1 215 ? 0.228 3.733 -12.521 1.00 90.25 215 GLY A CA 1
ATOM 1666 C C . GLY A 1 215 ? 1.170 4.709 -13.214 1.00 90.25 215 GLY A C 1
ATOM 1667 O O . GLY A 1 215 ? 1.994 5.362 -12.586 1.00 90.25 215 GLY A O 1
ATOM 1668 N N . LYS A 1 216 ? 1.011 4.861 -14.530 1.00 83.69 216 LYS A N 1
ATOM 1669 C CA . LYS A 1 216 ? 1.833 5.763 -15.356 1.00 83.69 216 LYS A CA 1
ATOM 1670 C C . LYS A 1 216 ? 1.667 7.251 -15.008 1.00 83.69 216 LYS A C 1
ATOM 1672 O O . LYS A 1 216 ? 2.554 8.044 -15.306 1.00 83.69 216 LYS A O 1
ATOM 1677 N N . ASP A 1 217 ? 0.556 7.632 -14.385 1.00 80.75 217 ASP A N 1
ATOM 1678 C CA . ASP A 1 217 ? 0.195 9.033 -14.124 1.00 80.75 217 ASP A CA 1
ATOM 1679 C C . ASP A 1 217 ? 0.406 9.446 -12.661 1.00 80.75 217 ASP A C 1
ATOM 1681 O O . ASP A 1 217 ? 0.010 10.535 -12.259 1.00 80.75 217 ASP A O 1
ATOM 1685 N N . ILE A 1 218 ? 1.066 8.603 -11.859 1.00 83.56 218 ILE A N 1
ATOM 1686 C CA . ILE A 1 218 ? 1.418 8.945 -10.480 1.00 83.56 218 ILE A CA 1
ATOM 1687 C C . ILE A 1 218 ? 2.418 10.113 -10.460 1.00 83.56 218 ILE A C 1
ATOM 1689 O O . ILE A 1 218 ? 3.582 9.994 -10.850 1.00 83.56 218 ILE A O 1
ATOM 1693 N N . GLU A 1 219 ? 1.918 11.284 -10.066 1.00 78.12 219 GLU A N 1
ATOM 1694 C CA . GLU A 1 219 ? 2.660 12.543 -10.087 1.00 78.12 219 GLU A CA 1
ATOM 1695 C C . GLU A 1 219 ? 3.926 12.471 -9.224 1.00 78.12 219 GLU A C 1
ATOM 1697 O O . GLU A 1 219 ? 3.903 11.974 -8.096 1.00 78.12 219 GLU A O 1
ATOM 1702 N N . GLY A 1 220 ? 5.034 12.982 -9.768 1.00 72.81 220 GLY A N 1
ATOM 1703 C CA . GLY A 1 220 ? 6.310 13.079 -9.061 1.00 72.81 220 GLY A CA 1
ATOM 1704 C C . GLY A 1 220 ? 7.030 11.750 -8.828 1.00 72.81 220 GLY A C 1
ATOM 1705 O O . GLY A 1 220 ? 8.070 11.763 -8.190 1.00 72.81 220 GLY A O 1
ATOM 1706 N N . PHE A 1 221 ? 6.531 10.618 -9.334 1.00 81.38 221 PHE A N 1
ATOM 1707 C CA . PHE A 1 221 ? 7.077 9.295 -9.027 1.00 81.38 221 PHE A CA 1
ATOM 1708 C C . PHE A 1 221 ? 7.479 8.531 -10.296 1.00 81.38 221 PHE A C 1
ATOM 1710 O O . PHE A 1 221 ? 6.725 8.449 -11.269 1.00 81.38 221 PHE A O 1
ATOM 1717 N N . GLY A 1 222 ? 8.688 7.962 -10.298 1.00 70.44 222 GLY A N 1
ATOM 1718 C CA . GLY A 1 222 ? 9.187 7.183 -11.432 1.00 70.44 222 GLY A CA 1
ATOM 1719 C C . GLY A 1 222 ? 9.688 8.014 -12.615 1.00 70.44 222 GLY A C 1
ATOM 1720 O O . GLY A 1 222 ? 9.635 7.536 -13.749 1.00 70.44 222 GLY A O 1
ATOM 1721 N N . GLN A 1 223 ? 10.201 9.229 -12.375 1.00 60.41 223 GLN A N 1
ATOM 1722 C CA . GLN A 1 223 ? 11.029 9.944 -13.357 1.00 60.41 223 GLN A CA 1
ATOM 1723 C C . GLN A 1 223 ? 12.380 9.227 -13.493 1.00 60.41 223 GLN A C 1
ATOM 1725 O O . GLN A 1 223 ? 13.380 9.627 -12.907 1.00 60.41 223 GLN A O 1
ATOM 1730 N N . THR A 1 224 ? 12.406 8.109 -14.215 1.00 54.09 224 THR A N 1
ATOM 1731 C CA . THR A 1 224 ? 13.647 7.367 -14.462 1.00 54.09 224 THR A CA 1
ATOM 1732 C C . THR A 1 224 ? 14.082 7.550 -15.909 1.00 54.09 224 THR A C 1
ATOM 1734 O O . THR A 1 224 ? 13.258 7.634 -16.816 1.00 54.09 224 THR A O 1
ATOM 1737 N N . THR A 1 225 ? 15.392 7.613 -16.130 1.00 47.28 225 THR A N 1
ATOM 1738 C CA . THR A 1 225 ? 16.001 7.721 -17.463 1.00 47.28 225 THR A CA 1
ATOM 1739 C C . THR A 1 225 ? 16.024 6.393 -18.225 1.00 47.28 225 THR A C 1
ATOM 1741 O O . THR A 1 225 ? 16.223 6.412 -19.434 1.00 47.28 225 THR A O 1
ATOM 1744 N N . ASN A 1 226 ? 15.795 5.254 -17.550 1.00 51.66 226 ASN A N 1
ATOM 1745 C CA . ASN A 1 226 ? 16.042 3.907 -18.086 1.00 51.66 226 ASN A CA 1
ATOM 1746 C C . ASN A 1 226 ? 14.953 2.862 -17.728 1.00 51.66 226 ASN A C 1
ATOM 1748 O O . ASN A 1 226 ? 15.213 1.665 -17.845 1.00 51.66 226 ASN A O 1
ATOM 1752 N N . GLY A 1 227 ? 13.769 3.264 -17.245 1.00 58.41 227 GLY A N 1
ATOM 1753 C CA . GLY A 1 227 ? 12.765 2.341 -16.686 1.00 58.41 227 GLY A CA 1
ATOM 1754 C C . GLY A 1 227 ? 11.309 2.651 -17.048 1.00 58.41 227 GLY A C 1
ATOM 1755 O O . GLY A 1 227 ? 10.988 3.691 -17.622 1.00 58.41 227 GLY A O 1
ATOM 1756 N N . TRP A 1 228 ? 10.414 1.723 -16.695 1.00 68.88 228 TRP A N 1
ATOM 1757 C CA . TRP A 1 228 ? 8.969 1.883 -16.855 1.00 68.88 228 TRP A CA 1
ATOM 1758 C C . TRP A 1 228 ? 8.414 2.836 -15.794 1.00 68.88 228 TRP A C 1
ATOM 1760 O O . TRP A 1 228 ? 8.628 2.648 -14.595 1.00 68.88 228 TRP A O 1
ATOM 1770 N N . LYS A 1 229 ? 7.670 3.859 -16.224 1.00 81.50 229 LYS A N 1
ATOM 1771 C CA . LYS A 1 229 ? 7.016 4.794 -15.302 1.00 81.50 229 LYS A CA 1
ATOM 1772 C C . LYS A 1 229 ? 5.922 4.078 -14.508 1.00 81.50 229 LYS A C 1
ATOM 1774 O O . LYS A 1 229 ? 5.164 3.286 -15.065 1.00 81.50 229 LYS A O 1
ATOM 1779 N N . GLY A 1 230 ? 5.809 4.407 -13.222 1.00 86.62 230 GLY A N 1
ATOM 1780 C CA . GLY A 1 230 ? 4.730 3.898 -12.379 1.00 86.62 230 GLY A CA 1
ATOM 1781 C C . GLY A 1 230 ? 4.985 2.529 -11.761 1.00 86.62 230 GLY A C 1
ATOM 1782 O O . GLY A 1 230 ? 4.030 1.871 -11.376 1.00 86.62 230 GLY A O 1
ATOM 1783 N N . VAL A 1 231 ? 6.236 2.081 -11.657 1.00 92.56 231 VAL A N 1
ATOM 1784 C CA . VAL A 1 231 ? 6.600 0.868 -10.908 1.00 92.56 231 VAL A CA 1
ATOM 1785 C C . VAL A 1 231 ? 7.052 1.254 -9.505 1.00 92.56 231 VAL A C 1
ATOM 1787 O O . VAL A 1 231 ? 7.889 2.142 -9.364 1.00 92.56 231 VAL A O 1
ATOM 1790 N N . ALA A 1 232 ? 6.541 0.581 -8.475 1.00 94.00 232 ALA A N 1
ATOM 1791 C CA . ALA A 1 232 ? 6.983 0.754 -7.092 1.00 94.00 232 ALA A CA 1
ATOM 1792 C C . ALA A 1 232 ? 7.483 -0.575 -6.519 1.00 94.00 232 ALA A C 1
ATOM 1794 O O . ALA A 1 232 ? 6.831 -1.613 -6.666 1.00 94.00 232 ALA A O 1
ATOM 1795 N N . SER A 1 233 ? 8.645 -0.543 -5.866 1.00 94.12 233 SER A N 1
ATOM 1796 C CA . SER A 1 233 ? 9.305 -1.754 -5.379 1.00 94.12 233 SER A CA 1
ATOM 1797 C C . SER A 1 233 ? 10.301 -1.474 -4.250 1.00 94.12 233 SER A C 1
ATOM 1799 O O . SER A 1 233 ? 10.661 -0.331 -3.972 1.00 94.12 233 SER A O 1
ATOM 1801 N N . SER A 1 234 ? 10.764 -2.545 -3.613 1.00 96.06 234 SER A N 1
ATOM 1802 C CA . SER A 1 234 ? 11.833 -2.588 -2.612 1.00 96.06 234 SER A CA 1
ATOM 1803 C C . SER A 1 234 ? 12.664 -3.857 -2.847 1.00 96.06 234 SER A C 1
ATOM 1805 O O . SER A 1 234 ? 12.300 -4.703 -3.662 1.00 96.06 234 SER A O 1
ATOM 1807 N N . SER A 1 235 ? 13.801 -4.013 -2.175 1.00 95.62 235 SER A N 1
ATOM 1808 C CA . SER A 1 235 ? 14.647 -5.201 -2.312 1.00 95.62 235 SER A CA 1
ATOM 1809 C C . SER A 1 235 ? 15.100 -5.671 -0.940 1.00 95.62 235 SER A C 1
ATOM 1811 O O . SER A 1 235 ? 15.622 -4.869 -0.166 1.00 95.62 235 SER A O 1
ATOM 1813 N N . LEU A 1 236 ? 14.908 -6.963 -0.667 1.00 96.12 236 LEU A N 1
ATOM 1814 C CA . LEU A 1 236 ? 15.175 -7.612 0.617 1.00 96.12 236 LEU A CA 1
ATOM 1815 C C . LEU A 1 236 ? 16.540 -7.217 1.200 1.00 96.12 236 LEU A C 1
ATOM 1817 O O . LEU A 1 236 ? 17.579 -7.587 0.662 1.00 96.12 236 LEU A O 1
ATOM 1821 N N . ASP A 1 237 ? 16.512 -6.445 2.288 1.00 96.56 237 ASP A N 1
ATOM 1822 C CA . ASP A 1 237 ? 17.654 -5.880 3.020 1.00 96.56 237 ASP A CA 1
ATOM 1823 C C . ASP A 1 237 ? 18.685 -5.102 2.177 1.00 96.56 237 ASP A C 1
ATOM 1825 O O . ASP A 1 237 ? 19.767 -4.774 2.665 1.00 96.56 237 ASP A O 1
ATOM 1829 N N . GLN A 1 238 ? 18.359 -4.767 0.928 1.00 96.38 238 GLN A N 1
ATOM 1830 C CA . GLN A 1 238 ? 19.261 -4.084 -0.000 1.00 96.38 238 GLN A CA 1
ATOM 1831 C C . GLN A 1 238 ? 18.798 -2.673 -0.340 1.00 96.38 238 GLN A C 1
ATOM 1833 O O . GLN A 1 238 ? 19.638 -1.792 -0.519 1.00 96.38 238 GLN A O 1
ATOM 1838 N N . ARG A 1 239 ? 17.485 -2.455 -0.471 1.00 96.44 239 ARG A N 1
ATOM 1839 C CA . ARG A 1 239 ? 16.942 -1.205 -1.013 1.00 96.44 239 ARG A CA 1
ATOM 1840 C C . ARG A 1 239 ? 15.574 -0.891 -0.429 1.00 96.44 239 ARG A C 1
ATOM 1842 O O . ARG A 1 239 ? 14.648 -1.692 -0.567 1.00 96.44 239 ARG A O 1
ATOM 1849 N N . ALA A 1 240 ? 15.446 0.264 0.220 1.00 97.81 240 ALA A N 1
ATOM 1850 C CA . ALA A 1 240 ? 14.180 0.769 0.750 1.00 97.81 240 ALA A CA 1
ATOM 1851 C C . ALA A 1 240 ? 13.130 0.952 -0.366 1.00 97.81 240 ALA A C 1
ATOM 1853 O O . ALA A 1 240 ? 13.477 0.892 -1.547 1.00 97.81 240 ALA A O 1
ATOM 1854 N N . PRO A 1 241 ? 11.843 1.148 -0.040 1.00 97.62 241 PRO A N 1
ATOM 1855 C CA . PRO A 1 241 ? 10.840 1.360 -1.071 1.00 97.62 241 PRO A CA 1
ATOM 1856 C C . PRO A 1 241 ? 11.076 2.618 -1.891 1.00 97.62 241 PRO A C 1
ATOM 1858 O O . PRO A 1 241 ? 11.392 3.676 -1.344 1.00 97.62 241 PRO A O 1
ATOM 1861 N N . MET A 1 242 ? 10.894 2.505 -3.200 1.00 94.81 242 MET A N 1
ATOM 1862 C CA . MET A 1 242 ? 11.105 3.598 -4.143 1.00 94.81 242 MET A CA 1
ATOM 1863 C C . MET A 1 242 ? 10.501 3.287 -5.516 1.00 94.81 242 MET A C 1
ATOM 1865 O O . MET A 1 242 ? 9.978 2.190 -5.747 1.00 94.81 242 MET A O 1
ATOM 1869 N N . ALA A 1 243 ? 10.608 4.240 -6.440 1.00 93.25 243 ALA A N 1
ATOM 1870 C CA . ALA A 1 243 ? 10.394 3.978 -7.854 1.00 93.25 243 ALA A CA 1
ATOM 1871 C C . ALA A 1 243 ? 11.283 2.823 -8.343 1.00 93.25 243 ALA A C 1
ATOM 1873 O O . ALA A 1 243 ? 12.480 2.737 -8.054 1.00 93.25 243 ALA A O 1
ATOM 1874 N N . GLY A 1 244 ? 10.659 1.890 -9.049 1.00 90.19 244 GLY A N 1
ATOM 1875 C CA . GLY A 1 244 ? 11.272 0.671 -9.543 1.00 90.19 244 GLY A CA 1
ATOM 1876 C C . GLY A 1 244 ? 11.910 0.823 -10.920 1.00 90.19 244 GLY A C 1
ATOM 1877 O O . GLY A 1 244 ? 11.624 1.757 -11.665 1.00 90.19 244 GLY A O 1
ATOM 1878 N N . LEU A 1 245 ? 12.767 -0.142 -11.249 1.00 90.00 245 LEU A N 1
ATOM 1879 C CA . LEU A 1 245 ? 13.321 -0.346 -12.595 1.00 90.00 245 LEU A CA 1
ATOM 1880 C C . LEU A 1 245 ? 12.931 -1.722 -13.152 1.00 90.00 245 LEU A C 1
ATOM 1882 O O . LEU A 1 245 ? 13.474 -2.173 -14.159 1.00 90.00 245 LEU A O 1
ATOM 1886 N N . GLU A 1 246 ? 12.017 -2.420 -12.480 1.00 91.56 246 GLU A N 1
ATOM 1887 C CA . GLU A 1 246 ? 11.534 -3.722 -12.897 1.00 91.56 246 GLU A CA 1
ATOM 1888 C C . GLU A 1 246 ? 10.891 -3.632 -14.286 1.00 91.56 246 GLU A C 1
ATOM 1890 O O . GLU A 1 246 ? 10.093 -2.740 -14.582 1.00 91.56 246 GLU A O 1
ATOM 1895 N N . SER A 1 247 ? 11.252 -4.573 -15.159 1.00 91.31 247 SER A N 1
ATOM 1896 C CA . SER A 1 247 ? 10.630 -4.674 -16.476 1.00 91.31 247 SER A CA 1
ATOM 1897 C C . SER A 1 247 ? 9.195 -5.155 -16.325 1.00 91.31 247 SER A C 1
ATOM 1899 O O . SER A 1 247 ? 8.977 -6.176 -15.677 1.00 91.31 247 SER A O 1
ATOM 1901 N N . LEU A 1 248 ? 8.231 -4.485 -16.963 1.00 91.75 248 LEU A N 1
ATOM 1902 C CA . LEU A 1 248 ? 6.842 -4.950 -16.987 1.00 91.75 248 LEU A CA 1
ATOM 1903 C C . LEU A 1 248 ? 6.676 -6.232 -17.823 1.00 91.75 248 LEU A C 1
ATOM 1905 O O . LEU A 1 248 ? 5.813 -7.057 -17.520 1.00 91.75 248 LEU A O 1
ATOM 1909 N N . THR A 1 249 ? 7.546 -6.429 -18.819 1.00 93.56 249 THR A N 1
ATOM 1910 C CA . THR A 1 249 ? 7.407 -7.449 -19.869 1.00 93.56 249 THR A CA 1
ATOM 1911 C C . THR A 1 249 ? 8.349 -8.650 -19.739 1.00 93.56 249 THR A C 1
ATOM 1913 O O . THR A 1 249 ? 8.472 -9.453 -20.662 1.00 93.56 249 THR A O 1
ATOM 1916 N N . LYS A 1 250 ? 9.045 -8.812 -18.605 1.00 93.25 250 LYS A N 1
ATOM 1917 C CA . LYS A 1 250 ? 9.878 -10.005 -18.375 1.00 93.25 250 LYS A CA 1
ATOM 1918 C C . LYS A 1 250 ? 8.976 -11.244 -18.285 1.00 93.25 250 LYS A C 1
ATOM 1920 O O . LYS A 1 250 ? 8.047 -11.247 -17.485 1.00 93.25 250 LYS A O 1
ATOM 1925 N N . SER A 1 251 ? 9.263 -12.297 -19.051 1.00 94.94 251 SER A N 1
ATOM 1926 C CA . SER A 1 251 ? 8.425 -13.511 -19.134 1.00 94.94 251 SER A CA 1
ATOM 1927 C C . SER A 1 251 ? 8.199 -14.220 -17.790 1.00 94.94 251 SER A C 1
ATOM 1929 O O . SER A 1 251 ? 7.169 -14.853 -17.587 1.00 94.94 251 SER A O 1
ATOM 1931 N N . GLU A 1 252 ? 9.127 -14.075 -16.842 1.00 95.94 252 GLU A N 1
ATOM 1932 C CA . GLU A 1 252 ? 8.996 -14.598 -15.474 1.00 95.94 252 GLU A CA 1
ATOM 1933 C C . GLU A 1 252 ? 7.923 -13.884 -14.640 1.00 95.94 252 GLU A C 1
ATOM 1935 O O . GLU A 1 252 ? 7.441 -14.451 -13.660 1.00 95.94 252 GLU A O 1
ATOM 1940 N N . ASN A 1 253 ? 7.565 -12.647 -14.995 1.00 95.50 253 ASN A N 1
ATOM 1941 C CA . ASN A 1 253 ? 6.542 -11.904 -14.278 1.00 95.50 253 ASN A CA 1
ATOM 1942 C C . ASN A 1 253 ? 5.190 -12.556 -14.523 1.00 95.50 253 ASN A C 1
ATOM 1944 O O . ASN A 1 253 ? 4.797 -12.758 -15.668 1.00 95.50 253 ASN A O 1
ATOM 1948 N N . ILE A 1 254 ? 4.444 -12.794 -13.456 1.00 98.06 254 ILE A N 1
ATOM 1949 C CA . ILE A 1 254 ? 3.034 -13.146 -13.501 1.00 98.06 254 ILE A CA 1
ATOM 1950 C C . ILE A 1 254 ? 2.263 -11.976 -12.909 1.00 98.06 254 ILE A C 1
ATOM 1952 O O . ILE A 1 254 ? 2.485 -11.609 -11.755 1.00 98.06 254 ILE A O 1
ATOM 1956 N N . TRP A 1 255 ? 1.376 -11.388 -13.704 1.00 97.88 255 TRP A N 1
ATOM 1957 C CA . TRP A 1 255 ? 0.585 -10.232 -13.304 1.00 97.88 255 TRP A CA 1
ATOM 1958 C C . TRP A 1 255 ? -0.766 -10.649 -12.739 1.00 97.88 255 TRP A C 1
ATOM 1960 O O . TRP A 1 255 ? -1.451 -11.505 -13.307 1.00 97.88 255 TRP A O 1
ATOM 1970 N N . TYR A 1 256 ? -1.149 -10.009 -11.638 1.00 97.88 256 TYR A N 1
ATOM 1971 C CA . TYR A 1 256 ? -2.399 -10.240 -10.931 1.00 97.88 256 TYR A CA 1
ATOM 1972 C C . TYR A 1 256 ? -3.159 -8.942 -10.713 1.00 97.88 256 TYR A C 1
ATOM 1974 O O . TYR A 1 256 ? -2.556 -7.900 -10.443 1.00 97.88 256 TYR A O 1
ATOM 1982 N N . ARG A 1 257 ? -4.487 -9.047 -10.741 1.00 95.94 257 ARG A N 1
ATOM 1983 C CA . ARG A 1 257 ? -5.412 -7.963 -10.421 1.00 95.94 257 ARG A CA 1
ATOM 1984 C C . ARG A 1 257 ? -6.443 -8.409 -9.397 1.00 95.94 257 ARG A C 1
ATOM 1986 O O . ARG A 1 257 ? -6.883 -9.557 -9.381 1.00 95.94 257 ARG A O 1
ATOM 1993 N N . LYS A 1 258 ? -6.841 -7.486 -8.529 1.00 92.62 258 LYS A N 1
ATOM 1994 C CA . LYS A 1 258 ? -7.935 -7.699 -7.583 1.00 92.62 258 LYS A CA 1
ATOM 1995 C C . LYS A 1 258 ? -9.232 -8.032 -8.328 1.00 92.62 258 LYS A C 1
ATOM 1997 O O . LYS A 1 258 ? -9.632 -7.287 -9.217 1.00 92.62 258 LYS A O 1
ATOM 2002 N N . LYS A 1 259 ? -9.901 -9.125 -7.940 1.00 86.75 259 LYS A N 1
ATOM 2003 C CA . LYS A 1 259 ? -11.232 -9.469 -8.465 1.00 86.75 259 LYS A CA 1
ATOM 2004 C C . LYS A 1 259 ? -12.253 -8.427 -8.020 1.00 86.75 259 LYS A C 1
ATOM 2006 O O . LYS A 1 259 ? -12.209 -7.933 -6.893 1.00 86.75 259 LYS A O 1
ATOM 2011 N N . VAL A 1 260 ? -13.210 -8.150 -8.890 1.00 71.50 260 VAL A N 1
ATOM 2012 C CA . VAL A 1 260 ? -14.357 -7.306 -8.568 1.00 71.50 260 VAL A CA 1
ATOM 2013 C C . VAL A 1 260 ? -15.429 -8.195 -7.953 1.00 71.50 260 VAL A C 1
ATOM 2015 O O . VAL A 1 260 ? -15.866 -9.155 -8.586 1.00 71.50 260 VAL A O 1
ATOM 2018 N N . ASN A 1 261 ? -15.896 -7.862 -6.751 1.00 53.56 261 ASN A N 1
ATOM 2019 C CA . ASN A 1 261 ? -17.156 -8.410 -6.266 1.00 53.56 261 ASN A CA 1
ATOM 2020 C C . ASN A 1 261 ? -18.291 -7.680 -6.987 1.00 53.56 261 ASN A C 1
ATOM 2022 O O . ASN A 1 261 ? -18.653 -6.563 -6.618 1.00 53.56 261 ASN A O 1
ATOM 2026 N N . VAL A 1 262 ? -18.824 -8.293 -8.041 1.00 41.22 262 VAL A N 1
ATOM 2027 C CA . VAL A 1 262 ? -20.103 -7.873 -8.611 1.00 41.22 262 VAL A CA 1
ATOM 2028 C C . VAL A 1 262 ? -21.165 -8.379 -7.640 1.00 41.22 262 VAL A C 1
ATOM 2030 O O . VAL A 1 262 ? -21.417 -9.578 -7.565 1.00 41.22 262 VAL A O 1
ATOM 2033 N N . HIS A 1 263 ? -21.703 -7.493 -6.807 1.00 34.62 263 HIS A N 1
ATOM 2034 C CA . HIS A 1 263 ? -22.912 -7.813 -6.058 1.00 34.62 263 HIS A CA 1
ATOM 2035 C C . HIS A 1 263 ? -24.068 -7.856 -7.067 1.00 34.62 263 HIS A C 1
ATOM 2037 O O . HIS A 1 263 ? -24.483 -6.805 -7.555 1.00 34.62 263 HIS A O 1
ATOM 2043 N N . GLU A 1 264 ? -24.506 -9.066 -7.426 1.00 30.22 264 GLU A N 1
ATOM 2044 C CA . GLU A 1 264 ? -25.836 -9.318 -8.005 1.00 30.22 264 GLU A CA 1
ATOM 2045 C C . GLU A 1 264 ? -26.935 -9.134 -6.950 1.00 30.22 264 GLU A C 1
ATOM 2047 O O . GLU A 1 264 ? -26.693 -9.484 -5.768 1.00 30.22 264 GLU A O 1
#

Foldseek 3Di:
DVVVVVDQQPFFQDPQLVVPAVDDGRDRRVVSLVPHPAQLRNLSSCLRGPVVDPPSVVNSVVSSVVSNVCVVVVCVVLPHDDPDDDDDDDDDPFFADLVLLLSLLPQWAAQDDDFWPALDTRPSNVVLQVVCVVVVFQQAADPRGNQAFQNVLLSSCCVSVRHVCQLPSDDDQVSNVVRLVVFWDWQAFLQPHDPVPFDQSKKKGAVRHIWTQSDQPSPSHQPDPQADHRIWGGHHNTGGIGHDRDRSRDRRITITDGGGPPDD